Protein AF-K6WW26-F1 (afdb_monomer_lite)

Sequence (245 aa):
MRERSARRRQIAVAALVVALPLGYLSLDALDVVPGFVTSDLGREDRTQVPESEAPAGQAGAAGARQDNNAVPRVPPPLAAATPAPLPTQIPAEAASPALTTAGLTAALRPQLTNPALGPSVGMEVRDASGAVLFAHDAGRARTPASTTKVLTAVALAQAQDLTQRFETRAVLVAGAEATPATAATTATTATTGASAGVSAAPAQTTIALVAGGDNLLAPDRGDPGSVIGQAGLGDLARATAAALE

InterPro domains:
  IPR000667 Peptidase S13, D-Ala-D-Ala carboxypeptidase C [PF02113] (105-171)
  IPR012338 Beta-lactamase/transpeptidase-like [G3DSA:3.40.710.10] (88-206)
  IPR012338 Beta-lactamase/transpeptidase-like [SSF56601] (113-180)

Foldseek 3Di:
DVVVVVVVVVVVVVCVVVVVVVVVVVCCVVVNDPDDPPPPPDPPPPPDDPDPPDPDDDDDDDDDDPPPPPDPPDDPDDFQDDPDPDPPDDPPPPDDPPLALVNCCVPCVVVVPPCVVPDDDWDWDADPVRHTSDTDCPPDDDDCPCVVVVVVVVVCVVVDDPPDDFDKAKDKDFADQPPPDPDPDDDDDDDDDDPDPPPRDPRDTDIDIDGRPPPQDAAAQAPCSDPRNNHHPNVNVVVVVVVVD

Radius of gyration: 31.88 Å; chains: 1; bounding box: 57×90×94 Å

Secondary structure (DSSP, 8-state):
-HHHHHHHHHHHHHHHHHHHHHHHHHHHHTTSS--SS---S----TT--------------S-----TT----PPPPP-----PPP-SS------PPP--HHHHHHHHTTGGG-GGG-S---EEEE-TT--EEEEESTTS----GGGHHHHHHHHHHHHS-TT----EEEEEEPPP-----------------------PPP---EEEEEE-S-TT-BSS---TT-STTSSBHHHHHHHHHHT--

pLDDT: mean 71.35, std 23.69, range [29.55, 97.75]

Organism: NCBI:txid1184609

Structure (mmCIF, N/CA/C/O backbone):
data_AF-K6WW26-F1
#
_entry.id   AF-K6WW26-F1
#
loop_
_atom_site.group_PDB
_atom_site.id
_atom_site.type_symbol
_atom_site.label_atom_id
_atom_site.label_alt_id
_atom_site.label_comp_id
_atom_site.label_asym_id
_atom_site.label_entity_id
_atom_site.label_seq_id
_atom_site.pdbx_PDB_ins_code
_atom_site.Cartn_x
_atom_site.Cartn_y
_atom_site.Cartn_z
_atom_site.occupancy
_atom_site.B_iso_or_equiv
_atom_site.auth_seq_id
_atom_site.auth_comp_id
_atom_site.auth_asym_id
_atom_site.auth_atom_id
_atom_site.pdbx_PDB_model_num
ATOM 1 N N . MET A 1 1 ? 7.157 -60.255 0.511 1.00 52.16 1 MET A N 1
ATOM 2 C CA . MET A 1 1 ? 7.806 -59.311 -0.440 1.00 52.16 1 MET A CA 1
ATOM 3 C C . MET A 1 1 ? 7.285 -57.866 -0.359 1.00 52.16 1 MET A C 1
ATOM 5 O O . MET A 1 1 ? 8.100 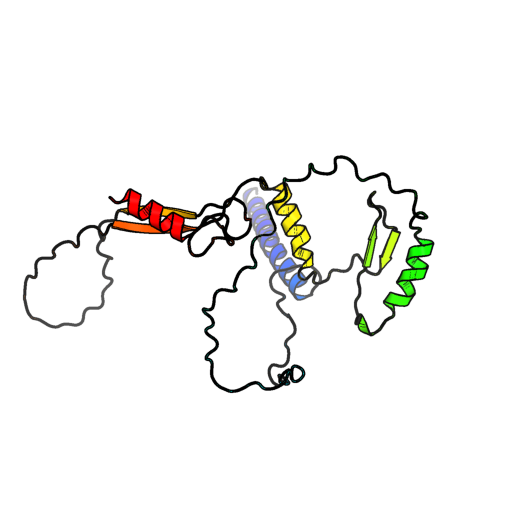-56.963 -0.484 1.00 52.16 1 MET A O 1
ATOM 9 N N . ARG A 1 2 ? 5.986 -57.617 -0.107 1.00 53.75 2 ARG A N 1
ATOM 10 C CA . ARG A 1 2 ? 5.366 -56.268 -0.133 1.00 53.75 2 ARG A CA 1
ATOM 11 C C . ARG A 1 2 ? 5.783 -55.302 1.001 1.00 53.75 2 ARG A C 1
ATOM 13 O O . ARG A 1 2 ? 5.805 -54.094 0.792 1.00 53.75 2 ARG A O 1
ATOM 20 N N . GLU A 1 3 ? 6.189 -55.803 2.168 1.00 54.56 3 GLU A N 1
ATOM 21 C CA . GLU A 1 3 ? 6.613 -54.941 3.293 1.00 54.56 3 GLU A CA 1
ATOM 22 C C . GLU A 1 3 ? 7.997 -54.305 3.098 1.00 54.56 3 GLU A C 1
ATOM 24 O O . GLU A 1 3 ? 8.233 -53.166 3.504 1.00 54.56 3 GLU A O 1
ATOM 29 N N . ARG A 1 4 ? 8.919 -55.003 2.418 1.00 57.84 4 ARG A N 1
ATOM 30 C CA . ARG A 1 4 ? 10.268 -54.475 2.147 1.00 57.84 4 ARG A CA 1
ATOM 31 C C . ARG A 1 4 ? 10.236 -53.310 1.152 1.00 57.84 4 ARG A C 1
ATOM 33 O O . ARG A 1 4 ? 11.049 -52.398 1.267 1.00 57.84 4 ARG A O 1
ATOM 40 N N . SER A 1 5 ? 9.283 -53.300 0.215 1.00 58.97 5 SER A N 1
ATOM 41 C CA . SER A 1 5 ? 9.084 -52.187 -0.725 1.00 58.97 5 SER A CA 1
ATOM 42 C C . SER A 1 5 ? 8.462 -50.951 -0.070 1.00 58.97 5 SER A C 1
ATOM 44 O O . SER A 1 5 ? 8.822 -49.836 -0.437 1.00 58.97 5 SER A O 1
ATOM 46 N N . ALA A 1 6 ? 7.579 -51.128 0.919 1.00 64.88 6 ALA A N 1
ATOM 47 C CA . ALA A 1 6 ? 6.962 -50.013 1.641 1.00 64.88 6 ALA A CA 1
ATOM 48 C C . ALA A 1 6 ? 7.986 -49.262 2.509 1.00 64.88 6 ALA A C 1
ATOM 50 O O . ALA A 1 6 ? 8.089 -48.041 2.419 1.00 64.88 6 ALA A O 1
ATOM 51 N N . ARG A 1 7 ? 8.831 -49.995 3.250 1.00 69.31 7 ARG A N 1
ATOM 52 C CA . ARG A 1 7 ? 9.912 -49.401 4.058 1.00 69.31 7 ARG A CA 1
ATOM 53 C C . ARG A 1 7 ? 10.950 -48.667 3.204 1.00 69.31 7 ARG A C 1
ATOM 55 O O . ARG A 1 7 ? 11.379 -47.580 3.566 1.00 69.31 7 ARG A O 1
ATOM 62 N N . ARG A 1 8 ? 11.312 -49.209 2.034 1.00 71.00 8 ARG A N 1
ATOM 63 C CA . ARG A 1 8 ? 12.226 -48.534 1.090 1.00 71.00 8 ARG A CA 1
ATOM 64 C C . ARG A 1 8 ? 11.643 -47.232 0.533 1.00 71.00 8 ARG A C 1
ATOM 66 O O . ARG A 1 8 ? 12.375 -46.258 0.409 1.00 71.00 8 ARG A O 1
ATOM 73 N N . ARG A 1 9 ? 10.337 -47.196 0.243 1.00 70.69 9 ARG A N 1
ATOM 74 C CA . ARG A 1 9 ? 9.644 -45.970 -0.188 1.00 70.69 9 ARG A CA 1
ATOM 75 C C . ARG A 1 9 ? 9.586 -44.925 0.926 1.00 70.69 9 ARG A C 1
ATOM 77 O O . ARG A 1 9 ? 9.851 -43.764 0.657 1.00 70.69 9 ARG A O 1
ATOM 84 N N . GLN A 1 10 ? 9.314 -45.333 2.164 1.00 71.81 10 GLN A N 1
ATOM 85 C CA . GLN A 1 10 ? 9.312 -44.421 3.314 1.00 71.81 10 GLN A CA 1
ATOM 86 C C . GLN A 1 10 ? 10.695 -43.816 3.580 1.00 71.81 10 GLN A C 1
ATOM 88 O O . GLN A 1 10 ? 10.793 -42.616 3.802 1.00 71.81 10 GLN A O 1
ATOM 93 N N . ILE A 1 11 ? 11.765 -44.614 3.482 1.00 76.50 11 ILE A N 1
ATOM 94 C CA . ILE A 1 11 ? 13.144 -44.119 3.622 1.00 76.50 11 ILE A CA 1
ATOM 95 C C . ILE A 1 11 ? 13.495 -43.145 2.489 1.00 76.50 11 ILE A C 1
ATOM 97 O O . ILE A 1 11 ? 14.089 -42.107 2.751 1.00 76.50 11 ILE A O 1
ATOM 101 N N . ALA A 1 12 ? 13.094 -43.435 1.247 1.00 71.19 12 ALA A N 1
ATOM 102 C CA . ALA A 1 12 ? 13.336 -42.537 0.117 1.00 71.19 12 ALA A CA 1
ATOM 103 C C . ALA A 1 12 ? 12.590 -41.198 0.259 1.00 71.19 12 ALA A C 1
ATOM 105 O O . ALA A 1 12 ? 13.162 -40.147 -0.012 1.00 71.19 12 ALA A O 1
ATOM 106 N N . VAL A 1 13 ? 11.340 -41.225 0.731 1.00 75.00 13 VAL A N 1
ATOM 107 C CA . VAL A 1 13 ? 10.558 -40.007 0.993 1.00 75.00 13 VAL A CA 1
ATOM 108 C C . VAL A 1 13 ? 11.158 -39.217 2.154 1.00 75.00 13 VAL A C 1
ATOM 110 O O . VAL A 1 13 ? 11.338 -38.013 2.027 1.00 75.00 13 VAL A O 1
ATOM 113 N N . ALA A 1 14 ? 11.541 -39.876 3.250 1.00 74.12 14 ALA A N 1
ATOM 114 C CA . ALA A 1 14 ? 12.201 -39.211 4.372 1.00 74.12 14 ALA A CA 1
ATOM 115 C C . ALA A 1 14 ? 13.542 -38.580 3.958 1.00 74.12 14 ALA A C 1
ATOM 117 O O . ALA A 1 14 ? 13.821 -37.440 4.318 1.00 74.12 14 ALA A O 1
ATOM 118 N N . ALA A 1 15 ? 14.340 -39.275 3.142 1.00 75.50 15 ALA A N 1
ATOM 119 C CA . ALA A 1 15 ? 15.588 -38.740 2.607 1.00 75.50 15 ALA A CA 1
ATOM 120 C C . ALA A 1 15 ? 15.352 -37.519 1.703 1.00 75.50 15 ALA A C 1
ATOM 122 O O . ALA A 1 15 ? 16.092 -36.548 1.804 1.00 75.50 15 ALA A O 1
ATOM 123 N N . LEU A 1 16 ? 14.304 -37.526 0.873 1.00 75.38 16 LEU A N 1
ATOM 124 C CA . LEU A 1 16 ? 13.933 -36.383 0.032 1.00 75.38 16 LEU A CA 1
ATOM 125 C C . LEU A 1 16 ? 13.479 -35.176 0.872 1.00 75.38 16 LEU A C 1
ATOM 127 O O . LEU A 1 16 ? 13.897 -34.051 0.609 1.00 75.38 16 LEU A O 1
ATOM 131 N N . VAL A 1 17 ? 12.665 -35.421 1.904 1.00 77.38 17 VAL A N 1
ATOM 132 C CA . VAL A 1 17 ? 12.154 -34.392 2.828 1.00 77.38 17 VAL A CA 1
ATOM 133 C C . VAL A 1 17 ? 13.277 -33.749 3.643 1.00 77.38 17 VAL A C 1
ATOM 135 O O . VAL A 1 17 ? 13.155 -32.590 4.014 1.00 77.38 17 VAL A O 1
ATOM 138 N N . VAL A 1 18 ? 14.380 -34.461 3.885 1.00 78.56 18 VAL A N 1
ATOM 139 C CA . VAL A 1 18 ? 15.568 -33.919 4.565 1.00 78.56 18 VAL A CA 1
ATOM 140 C C . VAL A 1 18 ? 16.541 -33.263 3.577 1.00 78.56 18 VAL A C 1
ATOM 142 O O . VAL A 1 18 ? 17.076 -32.194 3.859 1.00 78.56 18 VAL A O 1
ATOM 145 N N . ALA A 1 19 ? 16.755 -33.851 2.400 1.00 76.56 19 ALA A N 1
ATOM 146 C CA . ALA A 1 19 ? 17.711 -33.343 1.417 1.00 76.56 19 ALA A CA 1
ATOM 147 C C . ALA A 1 19 ? 17.273 -32.016 0.779 1.00 76.56 19 ALA A C 1
ATOM 149 O O . ALA A 1 19 ? 18.119 -31.165 0.518 1.00 76.56 19 ALA A O 1
ATOM 150 N N . LEU A 1 20 ? 15.970 -31.815 0.555 1.00 76.75 20 LEU A N 1
ATOM 151 C CA . LEU A 1 20 ? 15.435 -30.569 -0.004 1.00 76.75 20 LEU A CA 1
ATOM 152 C C . LEU A 1 20 ? 15.707 -29.331 0.874 1.00 76.75 20 LEU A C 1
ATOM 154 O O . LEU A 1 20 ? 16.275 -28.373 0.352 1.00 76.75 20 LEU A O 1
ATOM 158 N N . PRO A 1 21 ? 15.378 -29.312 2.182 1.00 74.06 21 PRO A N 1
ATOM 159 C CA . PRO A 1 21 ? 15.677 -28.168 3.038 1.00 74.06 21 PRO A CA 1
ATOM 160 C C . PRO A 1 21 ? 17.179 -27.988 3.279 1.00 74.06 21 PRO A C 1
ATOM 162 O O . PRO A 1 21 ? 17.637 -26.850 3.292 1.00 74.06 21 PRO A O 1
ATOM 165 N N . LEU A 1 22 ? 17.973 -29.065 3.395 1.00 76.62 22 LEU A N 1
ATOM 166 C CA . LEU A 1 22 ? 19.437 -28.937 3.483 1.00 76.62 22 LEU A CA 1
ATOM 167 C C . LEU A 1 22 ? 20.050 -28.350 2.203 1.00 76.62 22 LEU A C 1
ATO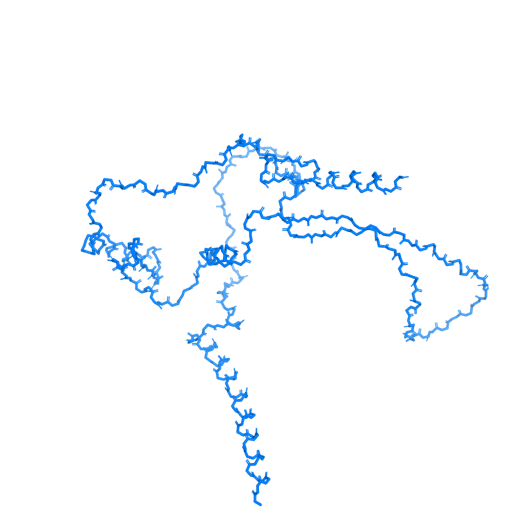M 169 O O . LEU A 1 22 ? 20.954 -27.518 2.280 1.00 76.62 22 LEU A O 1
ATOM 173 N N . GLY A 1 23 ? 19.561 -28.760 1.032 1.00 76.12 23 GLY A N 1
ATOM 174 C CA . GLY A 1 23 ? 19.985 -28.210 -0.254 1.00 76.12 23 GLY A CA 1
ATOM 175 C C . GLY A 1 23 ? 19.603 -26.740 -0.397 1.00 76.12 23 GLY A C 1
ATOM 176 O O . GLY A 1 23 ? 20.428 -25.934 -0.816 1.00 76.12 23 GLY A O 1
ATOM 177 N N . TYR A 1 24 ? 18.393 -26.375 0.029 1.00 73.44 24 TYR A N 1
ATOM 178 C CA . TYR A 1 24 ? 17.940 -24.986 0.050 1.00 73.44 24 TYR A CA 1
ATOM 179 C C . TYR A 1 24 ? 18.793 -24.115 0.981 1.00 73.44 24 TYR A C 1
ATOM 181 O O . TYR A 1 24 ? 19.269 -23.070 0.558 1.00 73.44 24 TYR A O 1
ATOM 189 N N . LEU A 1 25 ? 19.071 -24.578 2.204 1.00 73.12 25 LEU A N 1
ATOM 190 C CA . LEU A 1 25 ? 19.946 -23.885 3.161 1.00 73.12 25 LEU A CA 1
ATOM 191 C C . LEU A 1 25 ? 21.371 -23.700 2.622 1.00 73.12 25 LEU A C 1
ATOM 193 O O . LEU A 1 25 ? 21.990 -22.665 2.847 1.00 73.12 25 LEU A O 1
ATOM 197 N N . SER A 1 26 ? 21.886 -24.690 1.890 1.00 73.81 26 SER A N 1
ATOM 198 C CA . SER A 1 26 ? 23.213 -24.608 1.269 1.00 73.81 26 SER A CA 1
ATOM 199 C C . SER A 1 26 ? 23.249 -23.585 0.131 1.00 73.81 26 SER A C 1
ATOM 201 O O . SER A 1 26 ? 24.234 -22.874 -0.024 1.00 73.81 26 SER A O 1
ATOM 203 N N . LEU A 1 27 ? 22.180 -23.498 -0.666 1.00 71.81 27 LEU A N 1
ATOM 204 C CA . LEU A 1 27 ? 22.059 -22.533 -1.762 1.00 71.81 27 LEU A CA 1
ATOM 205 C C . LEU A 1 27 ? 21.781 -21.101 -1.273 1.00 71.81 27 LEU A C 1
ATOM 207 O O . LEU A 1 27 ? 22.240 -20.159 -1.915 1.00 71.81 27 LEU A O 1
ATOM 211 N N . ASP A 1 28 ? 21.080 -20.948 -0.146 1.00 64.69 28 ASP A N 1
ATOM 212 C CA . ASP A 1 28 ? 20.894 -19.676 0.573 1.00 64.69 28 ASP A CA 1
ATOM 213 C C . ASP A 1 28 ? 22.231 -19.160 1.130 1.00 64.69 28 ASP A C 1
ATOM 215 O O . ASP A 1 28 ? 22.615 -18.019 0.885 1.00 64.69 28 ASP A O 1
ATOM 219 N N . ALA A 1 29 ? 23.019 -20.036 1.768 1.00 63.88 29 ALA A N 1
ATOM 220 C CA . ALA A 1 29 ? 24.358 -19.701 2.266 1.00 63.88 29 ALA A CA 1
ATOM 221 C C . ALA A 1 29 ? 25.363 -19.335 1.155 1.00 63.88 29 ALA A C 1
ATOM 223 O O . ALA A 1 29 ? 26.381 -18.702 1.429 1.00 63.88 29 ALA A O 1
ATOM 224 N N . LEU A 1 30 ? 25.097 -19.753 -0.087 1.00 71.44 30 LEU A N 1
ATOM 225 C CA . LEU A 1 30 ? 25.927 -19.474 -1.261 1.00 71.44 30 LEU A CA 1
ATOM 226 C C . LEU A 1 30 ? 25.372 -18.344 -2.150 1.00 71.44 30 LEU A C 1
ATOM 228 O O . LEU A 1 30 ? 25.909 -18.135 -3.236 1.00 71.44 30 LEU A O 1
ATOM 232 N N . ASP A 1 31 ? 24.330 -17.624 -1.716 1.00 64.50 31 ASP A N 1
ATOM 233 C CA . ASP A 1 31 ? 23.724 -16.486 -2.437 1.00 64.50 31 ASP A CA 1
ATOM 234 C C . ASP A 1 31 ? 23.203 -16.836 -3.852 1.00 64.50 31 ASP A C 1
ATOM 236 O O . ASP A 1 31 ? 23.214 -16.031 -4.785 1.00 64.50 31 ASP A O 1
ATOM 240 N N . VAL A 1 32 ? 22.754 -18.081 -4.048 1.00 72.25 32 VAL A N 1
ATOM 241 C CA . VAL A 1 32 ? 22.201 -18.553 -5.335 1.00 72.25 32 VAL A CA 1
ATOM 242 C C . VAL A 1 32 ? 20.668 -18.501 -5.342 1.00 72.25 32 VAL A C 1
ATOM 244 O O . VAL A 1 32 ? 20.052 -18.403 -6.405 1.00 72.25 32 VAL A O 1
ATOM 247 N N . VAL A 1 33 ? 20.035 -18.567 -4.167 1.00 54.56 33 VAL A N 1
ATOM 248 C CA . VAL A 1 33 ? 18.575 -18.601 -3.981 1.00 54.56 33 VAL A CA 1
ATOM 249 C C . VAL A 1 33 ? 18.214 -17.668 -2.815 1.00 54.56 33 VAL A C 1
ATOM 251 O O . VAL A 1 33 ? 18.946 -17.652 -1.832 1.00 54.56 33 VAL A O 1
ATOM 254 N N . PRO A 1 34 ? 17.119 -16.889 -2.881 1.00 56.03 34 PRO A N 1
ATOM 255 C CA . PRO A 1 34 ? 16.752 -15.960 -1.807 1.00 56.03 34 PRO A CA 1
ATOM 256 C C . PRO A 1 34 ? 16.376 -16.688 -0.504 1.00 56.03 34 PRO A C 1
ATOM 258 O O . PRO A 1 34 ? 15.565 -17.615 -0.540 1.00 56.03 34 PRO A O 1
ATOM 261 N N . GLY A 1 35 ? 16.880 -16.253 0.655 1.00 56.47 35 GLY A N 1
ATOM 262 C CA . GLY A 1 35 ? 16.527 -16.867 1.940 1.00 56.47 35 GLY A CA 1
ATOM 263 C C . GLY A 1 35 ? 16.828 -16.041 3.199 1.00 56.47 35 GLY A C 1
ATOM 264 O O . GLY A 1 35 ? 17.190 -14.868 3.151 1.00 56.47 35 GLY A O 1
ATOM 265 N N . PHE A 1 36 ? 16.506 -16.664 4.338 1.00 55.47 36 PHE A N 1
ATOM 266 C CA . PHE A 1 36 ? 16.273 -16.071 5.666 1.00 55.47 36 PHE A CA 1
ATOM 267 C C . PHE A 1 36 ? 17.547 -15.956 6.525 1.00 55.47 36 PHE A C 1
ATOM 269 O O . PHE A 1 36 ? 17.498 -15.337 7.589 1.00 55.47 36 PHE A O 1
ATOM 276 N N . VAL A 1 37 ? 18.655 -16.598 6.125 1.00 50.38 37 VAL A N 1
ATOM 277 C CA . VAL A 1 37 ? 19.865 -16.736 6.962 1.00 50.38 37 VAL A CA 1
ATOM 278 C C . VAL A 1 37 ? 20.939 -15.706 6.602 1.00 50.38 37 VAL A C 1
ATOM 280 O O . VAL A 1 37 ? 21.714 -15.302 7.471 1.00 50.38 37 VAL A O 1
ATOM 283 N N . THR A 1 38 ? 20.951 -15.203 5.366 1.00 41.81 38 THR A N 1
ATOM 284 C CA . THR A 1 38 ? 21.862 -14.126 4.963 1.00 41.81 38 THR A CA 1
ATOM 285 C C . THR A 1 38 ? 21.458 -12.814 5.631 1.00 41.81 38 THR A C 1
ATOM 287 O O . THR A 1 38 ? 20.561 -12.094 5.199 1.00 41.81 38 THR A O 1
ATOM 290 N N . SER A 1 39 ? 22.150 -12.512 6.724 1.00 45.09 39 SER A N 1
ATOM 291 C CA . SER A 1 39 ? 22.120 -11.239 7.442 1.00 45.09 39 SER A CA 1
ATOM 292 C C . SER A 1 39 ? 23.524 -10.628 7.512 1.00 45.09 39 SER A C 1
ATOM 294 O O . SER A 1 39 ? 23.910 -10.050 8.519 1.00 45.09 39 SER A O 1
ATOM 296 N N . ASP A 1 40 ? 24.272 -10.700 6.406 1.00 47.50 40 ASP A N 1
ATOM 297 C CA . ASP A 1 40 ? 25.391 -9.787 6.146 1.00 47.50 40 ASP A CA 1
ATOM 298 C C . ASP A 1 40 ? 24.850 -8.517 5.460 1.00 47.50 40 ASP A C 1
ATOM 300 O O . ASP A 1 40 ? 25.141 -8.184 4.312 1.00 47.50 40 ASP A O 1
ATOM 304 N N . LEU A 1 41 ? 24.028 -7.769 6.203 1.00 48.66 41 LEU A N 1
ATOM 305 C CA . LEU A 1 41 ? 24.101 -6.316 6.102 1.00 48.66 41 LEU A CA 1
ATOM 306 C C . LEU A 1 41 ? 25.484 -5.979 6.637 1.00 48.66 41 LEU A C 1
ATOM 308 O O . LEU A 1 41 ? 25.741 -6.239 7.809 1.00 48.66 41 LEU A O 1
ATOM 312 N N . GLY A 1 42 ? 26.355 -5.519 5.737 1.00 40.59 42 GLY A N 1
ATOM 313 C CA . GLY A 1 42 ? 27.780 -5.309 5.941 1.00 40.59 42 GLY A CA 1
ATOM 314 C C . GLY A 1 42 ? 28.182 -5.162 7.402 1.00 40.59 42 GLY A C 1
ATOM 315 O O . GLY A 1 42 ? 27.717 -4.268 8.108 1.00 40.59 42 GLY A O 1
ATOM 316 N N . ARG A 1 43 ? 29.083 -6.044 7.833 1.00 39.53 43 ARG A N 1
ATOM 317 C CA . ARG A 1 43 ? 29.956 -5.820 8.977 1.00 39.53 43 ARG A CA 1
ATOM 318 C C . ARG A 1 43 ? 30.721 -4.516 8.739 1.00 39.53 43 ARG A C 1
ATOM 320 O O . ARG A 1 43 ? 31.865 -4.527 8.298 1.00 39.53 43 ARG A O 1
ATOM 327 N N . GLU A 1 44 ? 30.067 -3.390 8.995 1.00 43.38 44 GLU A N 1
ATOM 328 C CA . GLU A 1 44 ? 30.737 -2.135 9.246 1.00 43.38 44 GLU A CA 1
ATOM 329 C C . GLU A 1 44 ? 31.594 -2.392 10.473 1.00 43.38 44 GLU A C 1
ATOM 331 O O . GLU A 1 44 ? 31.116 -2.797 11.539 1.00 43.38 44 GLU A O 1
ATOM 336 N N . ASP A 1 45 ? 32.893 -2.272 10.255 1.00 36.66 45 ASP A N 1
ATOM 337 C CA . ASP A 1 45 ? 33.896 -2.248 11.290 1.00 36.66 45 ASP A CA 1
ATOM 338 C C . ASP A 1 45 ? 33.457 -1.220 12.341 1.00 36.66 45 ASP A C 1
ATOM 340 O O . ASP A 1 45 ? 33.570 -0.011 12.153 1.00 36.66 45 ASP A O 1
ATOM 344 N N . ARG A 1 46 ? 32.875 -1.700 13.446 1.00 42.78 46 ARG A N 1
ATOM 345 C CA . ARG A 1 46 ? 32.296 -0.882 14.526 1.00 42.78 46 ARG A CA 1
ATOM 346 C C . ARG A 1 46 ? 33.382 -0.155 15.339 1.00 42.78 46 ARG A C 1
ATOM 348 O O . ARG A 1 46 ? 33.169 0.178 16.501 1.00 42.78 46 ARG A O 1
ATOM 355 N N . THR A 1 47 ? 34.558 0.065 14.760 1.00 39.84 47 THR A N 1
ATOM 356 C CA . THR A 1 47 ? 35.724 0.654 15.416 1.00 39.84 47 THR A CA 1
ATOM 357 C C . THR A 1 47 ? 36.070 2.061 14.959 1.00 39.84 47 THR A C 1
ATOM 359 O O . THR A 1 47 ? 36.884 2.687 15.630 1.00 39.84 47 THR A O 1
ATOM 362 N N . GLN A 1 48 ? 35.409 2.635 13.951 1.00 35.81 48 GLN A N 1
ATOM 363 C CA . GLN A 1 48 ? 35.478 4.079 13.700 1.00 35.81 48 GLN A CA 1
ATOM 364 C C . GLN A 1 48 ? 34.137 4.607 13.191 1.00 35.81 48 GLN A C 1
ATOM 366 O O . GLN A 1 48 ? 33.846 4.556 12.002 1.00 35.81 48 GLN A O 1
ATOM 371 N N . VAL A 1 49 ? 33.324 5.143 14.103 1.00 34.56 49 VAL A N 1
ATOM 372 C CA . VAL A 1 49 ? 32.282 6.108 13.741 1.00 34.56 49 VAL A CA 1
ATOM 373 C C . VAL A 1 49 ? 32.992 7.461 13.651 1.00 34.56 49 VAL A C 1
ATOM 375 O O . VAL A 1 49 ? 33.339 8.001 14.702 1.00 34.56 49 VAL A O 1
ATOM 378 N N . PRO A 1 50 ? 33.278 8.021 12.461 1.00 35.69 50 PRO A N 1
ATOM 379 C CA . PRO A 1 50 ? 33.526 9.446 12.390 1.00 35.69 50 PRO A CA 1
ATOM 380 C C . PRO A 1 50 ? 32.226 10.131 12.808 1.00 35.69 50 PRO A C 1
ATOM 382 O O . PRO A 1 50 ? 31.158 9.884 12.245 1.00 35.69 50 PRO A O 1
ATOM 385 N N . GLU A 1 51 ? 32.319 10.930 13.864 1.00 41.28 51 GLU A N 1
ATOM 386 C CA . GLU A 1 51 ? 31.265 11.827 14.307 1.00 41.28 51 GLU A CA 1
ATOM 387 C C . GLU A 1 51 ? 30.799 12.637 13.092 1.00 41.28 51 GLU A C 1
ATOM 389 O O . GLU A 1 51 ? 31.575 13.355 12.464 1.00 41.28 51 GLU A O 1
ATOM 394 N N . SER A 1 52 ? 29.547 12.428 12.684 1.00 34.91 52 SER A N 1
ATOM 395 C CA . SER A 1 52 ? 28.949 13.160 11.576 1.00 34.91 52 SER A CA 1
ATOM 396 C C . SER A 1 52 ? 28.773 14.612 12.012 1.00 34.91 52 SER A C 1
ATOM 398 O O . SER A 1 52 ? 27.736 14.970 12.570 1.00 34.91 52 SER A O 1
ATOM 400 N N . GLU A 1 53 ? 29.775 15.451 11.754 1.00 42.78 53 GLU A N 1
ATOM 401 C CA . GLU A 1 53 ? 29.650 16.903 11.840 1.00 42.78 53 GLU A CA 1
ATOM 402 C C . GLU A 1 53 ? 28.594 17.367 10.826 1.00 42.78 53 GLU A C 1
ATOM 404 O O . GLU A 1 53 ? 28.844 17.508 9.627 1.00 42.78 53 GLU A O 1
ATOM 409 N N . ALA A 1 54 ? 27.370 17.586 11.306 1.00 34.50 54 ALA A N 1
ATOM 410 C CA . ALA A 1 54 ? 26.393 18.384 10.586 1.00 34.50 54 ALA A CA 1
ATOM 411 C C . ALA A 1 54 ? 26.934 19.824 10.462 1.00 34.50 54 ALA A C 1
ATOM 413 O O . ALA A 1 54 ? 27.488 20.347 11.433 1.00 34.50 54 ALA A O 1
ATOM 414 N N . PRO A 1 55 ? 26.786 20.493 9.303 1.00 32.78 55 PRO A N 1
ATOM 415 C CA . PRO A 1 55 ? 27.285 21.849 9.128 1.00 32.78 55 PRO A CA 1
ATOM 416 C C . PRO A 1 55 ? 26.670 22.794 10.166 1.00 32.78 55 PRO A C 1
ATOM 418 O O . PRO A 1 55 ? 25.459 22.805 10.388 1.00 32.78 55 PRO A O 1
ATOM 421 N N . ALA A 1 56 ? 27.545 23.579 10.797 1.00 38.03 56 ALA A N 1
ATOM 422 C CA . ALA A 1 56 ? 27.246 24.505 11.877 1.00 38.03 56 ALA A CA 1
ATOM 423 C C . ALA A 1 56 ? 26.113 25.489 11.524 1.00 38.03 56 ALA A C 1
ATOM 425 O O . ALA A 1 56 ? 26.316 26.502 10.854 1.00 38.03 56 ALA A O 1
ATOM 426 N N . GLY A 1 57 ? 24.917 25.208 12.041 1.00 31.44 57 GLY A N 1
ATOM 427 C CA . GLY A 1 57 ? 23.827 26.165 12.185 1.00 31.44 57 GLY A CA 1
ATOM 428 C C . GLY A 1 57 ? 23.955 26.891 13.523 1.00 31.44 57 GLY A C 1
ATOM 429 O O . GLY A 1 57 ? 23.630 26.337 14.563 1.00 31.44 57 GLY A O 1
ATOM 430 N N . GLN A 1 58 ? 24.504 28.100 13.452 1.00 32.97 58 GLN A N 1
ATOM 431 C CA . GLN A 1 58 ? 24.607 29.178 14.447 1.00 32.97 58 GLN A CA 1
ATOM 432 C C . GLN A 1 58 ? 23.996 28.951 15.847 1.00 32.97 58 GLN A C 1
ATOM 434 O O . GLN A 1 58 ? 22.793 28.784 16.033 1.00 32.97 58 GLN A O 1
ATOM 439 N N . ALA A 1 59 ? 24.875 29.079 16.843 1.00 35.22 59 ALA A N 1
ATOM 440 C CA . ALA A 1 59 ? 24.585 29.083 18.266 1.00 35.22 59 ALA A CA 1
ATOM 441 C C . ALA A 1 59 ? 23.549 30.146 18.679 1.00 35.22 59 ALA A C 1
ATOM 443 O O . ALA A 1 59 ? 23.733 31.341 18.451 1.00 35.22 59 ALA A O 1
ATOM 444 N N . GLY A 1 60 ? 22.519 29.695 19.397 1.00 29.55 60 GLY A N 1
ATOM 445 C CA . GLY A 1 60 ? 21.610 30.515 20.193 1.00 29.55 60 GLY A CA 1
ATOM 446 C C . GLY A 1 60 ? 21.365 29.863 21.556 1.00 29.55 60 GLY A C 1
ATOM 447 O O . GLY A 1 60 ? 20.513 28.997 21.677 1.00 29.55 60 GLY A O 1
ATOM 448 N N . ALA A 1 61 ? 22.174 30.265 22.539 1.00 31.81 61 ALA A N 1
ATOM 449 C CA . ALA A 1 61 ? 21.984 30.222 23.997 1.00 31.81 61 ALA A CA 1
ATOM 450 C C . ALA A 1 61 ? 21.222 29.040 24.661 1.00 31.81 61 ALA A C 1
ATOM 452 O O . ALA A 1 61 ? 20.001 28.987 24.693 1.00 31.81 61 ALA A O 1
ATOM 453 N N . ALA A 1 62 ? 22.013 28.186 25.325 1.00 35.47 62 ALA A N 1
ATOM 454 C CA . ALA A 1 62 ? 21.806 27.564 26.641 1.00 35.47 62 ALA A CA 1
ATOM 455 C C . ALA A 1 62 ? 20.379 27.174 27.108 1.00 35.47 62 ALA A C 1
ATOM 457 O O . ALA A 1 62 ? 19.605 28.006 27.570 1.00 35.47 62 ALA A O 1
ATOM 458 N N . GLY A 1 63 ? 20.162 25.856 27.222 1.00 38.62 63 GLY A N 1
ATOM 459 C CA . GLY A 1 63 ? 19.390 25.274 28.326 1.00 38.62 63 GLY A CA 1
ATOM 460 C C . GLY A 1 63 ? 17.941 24.891 28.034 1.00 38.62 63 GLY A C 1
ATOM 461 O O . GLY A 1 63 ? 17.030 25.437 28.643 1.00 38.62 63 GLY A O 1
ATOM 462 N N . ALA A 1 64 ? 17.724 23.864 27.215 1.00 35.16 64 ALA A N 1
ATOM 463 C CA . ALA A 1 64 ? 16.509 23.060 27.296 1.00 35.16 64 ALA A CA 1
ATOM 464 C C . ALA A 1 64 ? 16.893 21.584 27.189 1.00 35.16 64 ALA A C 1
ATOM 466 O O . ALA A 1 64 ? 17.527 21.169 26.220 1.00 35.16 64 ALA A O 1
ATOM 467 N N . ARG A 1 65 ? 16.525 20.783 28.198 1.00 37.06 65 ARG A N 1
ATOM 468 C CA . ARG A 1 65 ? 16.377 19.340 27.992 1.00 37.06 65 ARG A CA 1
ATOM 469 C C . ARG A 1 65 ? 15.425 19.186 26.812 1.00 37.06 65 ARG A C 1
ATOM 471 O O . ARG A 1 65 ? 14.353 19.780 26.808 1.00 37.06 65 ARG A O 1
ATOM 478 N N . GLN A 1 66 ? 15.851 18.456 25.793 1.00 45.72 66 GLN A N 1
ATOM 479 C CA . GLN A 1 66 ? 14.959 18.102 24.709 1.00 45.72 66 GLN A CA 1
ATOM 480 C C . GLN A 1 66 ? 14.031 17.030 25.264 1.00 45.72 66 GLN A C 1
ATOM 482 O O . GLN A 1 66 ? 14.413 15.876 25.455 1.00 45.72 66 GLN A O 1
ATOM 487 N N . ASP A 1 67 ? 12.837 17.460 25.643 1.00 43.00 67 ASP A N 1
ATOM 488 C CA . ASP A 1 67 ? 11.785 16.575 26.093 1.00 43.00 67 ASP A CA 1
ATOM 489 C C . ASP A 1 67 ? 11.417 15.695 24.896 1.00 43.00 67 ASP A C 1
ATOM 491 O O . ASP A 1 67 ? 10.662 16.101 24.016 1.00 43.00 67 ASP A O 1
ATOM 495 N N . ASN A 1 68 ? 11.935 14.468 24.849 1.00 48.00 68 ASN A N 1
ATOM 496 C CA . ASN A 1 68 ? 11.588 13.483 23.813 1.00 48.00 68 ASN A CA 1
ATOM 497 C C . ASN A 1 68 ? 10.093 13.084 23.840 1.00 48.00 68 ASN A C 1
ATOM 499 O O . ASN A 1 68 ? 9.658 12.254 23.051 1.00 48.00 68 ASN A O 1
ATOM 503 N N . ASN A 1 69 ? 9.321 13.678 24.756 1.00 49.56 69 ASN A N 1
ATOM 504 C CA . ASN A 1 69 ? 7.873 13.575 24.891 1.00 49.56 69 ASN A CA 1
ATOM 505 C C . ASN A 1 69 ? 7.117 14.772 24.279 1.00 49.56 69 ASN A C 1
ATOM 507 O O . ASN A 1 69 ? 5.894 14.852 24.401 1.00 49.56 69 ASN A O 1
ATOM 511 N N . ALA A 1 70 ? 7.811 15.727 23.653 1.00 44.78 70 ALA A N 1
ATOM 512 C CA . ALA A 1 70 ? 7.162 16.807 22.926 1.00 44.78 70 ALA A CA 1
ATOM 513 C C . ALA A 1 70 ? 6.472 16.235 21.679 1.00 44.78 70 ALA A C 1
ATOM 515 O O . ALA A 1 70 ? 7.117 15.891 20.689 1.00 44.78 70 ALA A O 1
ATOM 516 N N . VAL A 1 71 ? 5.142 16.129 21.742 1.00 54.44 71 VAL A N 1
ATOM 517 C CA . VAL A 1 71 ? 4.299 15.761 20.601 1.00 54.44 71 VAL A CA 1
ATOM 518 C C . VAL A 1 71 ? 4.587 16.748 19.461 1.00 54.44 71 VAL A C 1
ATOM 520 O O . VAL A 1 71 ? 4.466 17.961 19.678 1.00 54.44 71 VAL A O 1
ATOM 523 N N . PRO A 1 72 ? 4.965 16.281 18.254 1.00 50.25 72 PRO A N 1
ATOM 524 C CA . PRO A 1 72 ? 5.084 17.152 17.095 1.00 50.25 72 PRO A CA 1
ATOM 525 C C . PRO A 1 72 ? 3.775 17.925 16.931 1.00 50.25 72 PRO A C 1
ATOM 527 O O . PRO A 1 72 ? 2.707 17.316 16.852 1.00 50.25 72 PRO A O 1
ATOM 530 N N . ARG A 1 73 ? 3.826 19.263 16.908 1.00 50.81 73 ARG A N 1
ATOM 531 C CA . ARG A 1 73 ? 2.635 20.055 16.580 1.00 50.81 73 ARG A CA 1
ATOM 532 C C . ARG A 1 73 ? 2.242 19.705 15.152 1.00 50.81 73 ARG A C 1
ATOM 534 O O . ARG A 1 73 ? 2.929 20.094 14.210 1.00 50.81 73 ARG A O 1
ATOM 541 N N . VAL A 1 74 ? 1.165 18.938 15.020 1.00 49.06 74 VAL A N 1
ATOM 542 C CA . VAL A 1 74 ? 0.576 18.595 13.730 1.00 49.06 74 VAL A CA 1
ATOM 543 C C . VAL A 1 74 ? 0.160 19.918 13.075 1.00 49.06 74 VAL A C 1
ATOM 545 O O . VAL A 1 74 ? -0.534 20.711 13.721 1.00 49.06 74 VAL A O 1
ATOM 548 N N . PRO A 1 75 ? 0.624 20.225 11.851 1.00 42.94 75 PRO A N 1
ATOM 549 C CA . PRO A 1 75 ? 0.120 21.380 11.120 1.00 42.94 75 PRO A CA 1
ATOM 550 C C . PRO A 1 75 ? -1.408 21.267 10.988 1.00 42.94 75 PRO A C 1
ATOM 552 O O . PRO A 1 75 ? -1.922 20.149 10.931 1.00 42.94 75 PRO A O 1
ATOM 555 N N . PRO A 1 76 ? -2.151 22.389 10.965 1.00 50.44 76 PRO A N 1
ATOM 556 C CA . PRO A 1 76 ? -3.601 22.343 10.807 1.00 50.44 76 PRO A CA 1
ATOM 557 C C . PRO A 1 76 ? -3.965 21.499 9.576 1.00 50.44 76 PRO A C 1
ATOM 559 O O . PRO A 1 76 ? -3.245 21.572 8.571 1.00 50.44 76 PRO A O 1
ATOM 562 N N . PRO A 1 77 ? -5.039 20.691 9.638 1.00 50.44 77 PRO A N 1
ATOM 563 C CA . PRO A 1 77 ? -5.426 19.856 8.514 1.00 50.44 77 PRO A CA 1
ATOM 564 C C . PRO A 1 77 ? -5.642 20.749 7.293 1.00 50.44 77 PRO A C 1
ATOM 566 O O . PRO A 1 77 ? -6.352 21.757 7.361 1.00 50.44 77 PRO A O 1
ATOM 569 N N . LEU A 1 78 ? -5.016 20.392 6.166 1.00 46.25 78 LEU A N 1
ATOM 570 C CA . LEU A 1 78 ? -5.474 20.918 4.887 1.00 46.25 78 LEU A CA 1
ATOM 571 C C . LEU A 1 78 ? -6.955 20.547 4.777 1.00 46.25 78 LEU A C 1
ATOM 573 O O . LEU A 1 78 ? -7.311 19.399 5.042 1.00 46.25 78 LEU A O 1
ATOM 577 N N . ALA A 1 79 ? -7.799 21.530 4.450 1.00 51.69 79 ALA A N 1
ATOM 578 C CA . ALA A 1 79 ? -9.242 21.350 4.344 1.00 51.69 79 ALA A CA 1
ATOM 579 C C . ALA A 1 79 ? -9.567 20.041 3.613 1.00 51.69 79 ALA A C 1
ATOM 581 O O . ALA A 1 79 ? -8.979 19.776 2.561 1.00 51.69 79 ALA A O 1
ATOM 582 N N . ALA A 1 80 ? -10.471 19.238 4.185 1.00 50.41 80 ALA A N 1
ATOM 583 C CA . ALA A 1 80 ? -10.887 17.963 3.620 1.00 50.41 80 ALA A CA 1
ATOM 584 C C . ALA A 1 80 ? -11.289 18.168 2.155 1.00 50.41 80 ALA A C 1
ATOM 586 O O . ALA A 1 80 ? -12.335 18.744 1.850 1.00 50.41 80 ALA A O 1
ATOM 587 N N . ALA A 1 81 ? -10.422 17.737 1.242 1.00 43.31 81 ALA A N 1
ATOM 588 C CA . ALA A 1 81 ? -10.756 17.718 -0.162 1.00 43.31 81 ALA A CA 1
ATOM 589 C C . ALA A 1 81 ? -11.866 16.679 -0.325 1.00 43.31 81 ALA A C 1
ATOM 591 O O . ALA A 1 81 ? -11.676 15.509 0.015 1.00 43.31 81 ALA A O 1
ATOM 592 N N . THR A 1 82 ? -13.030 17.099 -0.826 1.00 49.75 82 THR A N 1
ATOM 593 C CA . THR A 1 82 ? -14.021 16.173 -1.380 1.00 49.75 82 THR A CA 1
ATOM 594 C C . THR A 1 82 ? -13.268 15.175 -2.261 1.00 49.75 82 THR A C 1
ATOM 596 O O . THR A 1 82 ? -12.498 15.642 -3.108 1.00 49.75 82 THR A O 1
ATOM 599 N N . PRO A 1 83 ? -13.428 13.846 -2.082 1.00 48.66 83 PRO A N 1
ATOM 600 C CA . PRO A 1 83 ? -12.750 12.879 -2.929 1.00 48.66 83 PRO A CA 1
ATOM 601 C C . PRO A 1 83 ? -13.071 13.227 -4.374 1.00 48.66 83 PRO A C 1
ATOM 603 O O . PRO A 1 83 ? -14.232 13.173 -4.790 1.00 48.66 83 PRO A O 1
ATOM 606 N N . ALA A 1 84 ? -12.058 13.659 -5.122 1.00 54.84 84 ALA A N 1
ATOM 607 C CA . ALA A 1 84 ? -12.221 13.803 -6.551 1.00 54.84 84 ALA A CA 1
ATOM 608 C C . ALA A 1 84 ? -12.640 12.418 -7.072 1.00 54.84 84 ALA A C 1
ATOM 610 O O . ALA A 1 84 ? -12.046 11.420 -6.644 1.00 54.84 84 ALA A O 1
ATOM 611 N N . PRO A 1 85 ? -13.668 12.319 -7.936 1.00 53.47 85 PRO A N 1
ATOM 612 C CA . PRO A 1 85 ? -13.958 11.053 -8.592 1.00 53.47 85 PRO A CA 1
ATOM 613 C C . PRO A 1 85 ? -12.655 10.543 -9.208 1.00 53.47 85 PRO A C 1
ATOM 615 O O . PRO A 1 85 ? -11.914 11.332 -9.804 1.00 53.47 85 PRO A O 1
ATOM 618 N N . LEU A 1 86 ? -12.346 9.251 -9.019 1.00 50.38 86 LEU A N 1
ATOM 619 C CA . LEU A 1 86 ? -11.176 8.667 -9.669 1.00 50.38 86 LEU A CA 1
ATOM 620 C C . LEU A 1 86 ? -11.265 9.014 -11.159 1.00 50.38 86 LEU A C 1
ATOM 622 O O . LEU A 1 86 ? -12.344 8.840 -11.734 1.00 50.38 86 LEU A O 1
ATOM 626 N N . PRO A 1 87 ? -10.190 9.521 -11.785 1.00 46.78 87 PRO A N 1
ATOM 627 C CA . PRO A 1 87 ? -10.211 9.800 -13.207 1.00 46.78 87 PRO A CA 1
ATOM 628 C C . PRO A 1 87 ? -10.563 8.504 -13.939 1.00 46.78 87 PRO A C 1
ATOM 630 O O . PRO A 1 87 ? -9.762 7.577 -14.018 1.00 46.78 87 PRO A O 1
ATOM 633 N N . THR A 1 88 ? -11.789 8.426 -14.458 1.00 56.16 88 THR A N 1
ATOM 634 C CA . THR A 1 88 ? -12.296 7.266 -15.206 1.00 56.16 88 THR A CA 1
ATOM 635 C C . THR A 1 88 ? -11.578 7.114 -16.546 1.00 56.16 88 THR A C 1
ATOM 637 O O . THR A 1 88 ? -11.719 6.100 -17.225 1.00 56.16 88 THR A O 1
ATOM 640 N N . GLN A 1 89 ? -10.819 8.140 -16.937 1.00 46.03 89 GLN A N 1
ATOM 641 C CA . GLN A 1 89 ? -9.998 8.196 -18.130 1.00 46.03 89 GLN A CA 1
ATOM 642 C C . GLN A 1 89 ? -8.728 8.977 -17.794 1.00 46.03 89 GLN A C 1
ATOM 644 O O . GLN A 1 89 ? -8.793 10.121 -17.342 1.00 46.03 89 GLN A O 1
ATOM 649 N N . ILE A 1 90 ? -7.571 8.360 -18.028 1.00 55.78 90 ILE A N 1
ATOM 650 C CA . ILE A 1 90 ? -6.328 9.111 -18.208 1.00 55.78 90 ILE A CA 1
ATOM 651 C C . ILE A 1 90 ? -6.581 9.990 -19.443 1.00 55.78 90 ILE A C 1
ATOM 653 O O . ILE A 1 90 ? -6.972 9.431 -20.474 1.00 55.78 90 ILE A O 1
ATOM 657 N N . PRO A 1 91 ? -6.451 11.329 -19.368 1.00 52.50 91 PRO A N 1
ATOM 658 C CA . PRO A 1 91 ? -6.559 12.174 -20.549 1.00 52.50 91 PRO A CA 1
ATOM 659 C C . PRO A 1 91 ? -5.651 11.591 -21.628 1.00 52.50 91 PRO A C 1
ATOM 661 O O . PRO A 1 91 ? -4.487 11.316 -21.344 1.00 52.50 91 PRO A O 1
ATOM 664 N N . ALA A 1 92 ? -6.183 11.346 -22.828 1.00 53.53 92 ALA A N 1
ATOM 665 C CA . ALA A 1 92 ? -5.359 10.927 -23.950 1.00 53.53 92 ALA A CA 1
ATOM 666 C C . ALA A 1 92 ? -4.318 12.028 -24.172 1.00 53.53 92 ALA A C 1
ATOM 668 O O . ALA A 1 92 ? -4.645 13.113 -24.656 1.00 53.53 92 ALA A O 1
ATOM 669 N N . GLU A 1 93 ? -3.097 11.780 -23.708 1.00 56.31 93 GLU A N 1
ATOM 670 C CA . GLU A 1 93 ? -1.995 12.716 -23.823 1.00 56.31 93 GLU A CA 1
ATOM 671 C C . GLU A 1 93 ? -1.829 13.014 -25.315 1.00 56.31 93 GLU A C 1
ATOM 673 O O . GLU A 1 93 ? -1.744 12.092 -26.135 1.00 56.31 93 GLU A O 1
ATOM 678 N N . ALA A 1 94 ? -1.843 14.299 -25.692 1.00 53.78 94 ALA A N 1
ATOM 679 C CA . ALA A 1 94 ? -1.392 14.698 -27.018 1.00 53.78 94 ALA A CA 1
ATOM 680 C C . ALA A 1 94 ? -0.046 14.012 -27.253 1.00 53.78 94 ALA A C 1
ATOM 682 O O . ALA A 1 94 ? 0.800 14.075 -26.366 1.00 53.78 94 ALA A O 1
ATOM 683 N N . ALA A 1 95 ? 0.098 13.301 -28.375 1.00 53.28 95 ALA A N 1
ATOM 684 C CA . ALA A 1 95 ? 1.204 12.385 -28.611 1.00 53.28 95 ALA A CA 1
ATOM 685 C C . ALA A 1 95 ? 2.561 13.085 -28.427 1.00 53.28 95 ALA A C 1
ATOM 687 O O . ALA A 1 95 ? 3.127 13.641 -29.370 1.00 53.28 95 ALA A O 1
ATOM 688 N N . SER A 1 96 ? 3.093 13.033 -27.203 1.00 56.88 96 SER A N 1
ATOM 689 C CA . SER A 1 96 ? 4.511 13.183 -26.925 1.00 56.88 96 SER A CA 1
ATOM 690 C C . SER A 1 96 ? 5.226 12.243 -27.895 1.00 56.88 96 SER A C 1
ATOM 692 O O . SER A 1 96 ? 4.726 11.130 -28.108 1.00 56.88 96 SER A O 1
ATOM 694 N N . PRO A 1 97 ? 6.330 12.665 -28.547 1.00 61.16 97 PRO A N 1
ATOM 695 C CA . PRO A 1 97 ? 7.040 11.799 -29.480 1.00 61.16 97 PRO A CA 1
ATOM 696 C C . PRO A 1 97 ? 7.230 10.445 -28.807 1.00 61.16 97 PRO A C 1
ATOM 698 O O . PRO A 1 97 ? 7.732 10.392 -27.683 1.00 61.16 97 PRO A O 1
ATOM 701 N N . ALA A 1 98 ? 6.717 9.390 -29.451 1.00 69.88 98 ALA A N 1
ATOM 702 C CA . ALA A 1 98 ? 6.626 8.079 -28.830 1.00 69.88 98 ALA A CA 1
ATOM 703 C C . ALA A 1 98 ? 7.987 7.730 -28.225 1.00 69.88 98 ALA A C 1
ATOM 705 O O . ALA A 1 98 ? 9.010 7.831 -28.910 1.00 69.88 98 ALA A O 1
ATOM 706 N N . LEU A 1 99 ? 8.008 7.379 -26.938 1.00 75.69 99 LEU A N 1
ATOM 707 C CA . LEU A 1 99 ? 9.223 6.923 -26.275 1.00 75.69 99 LEU A CA 1
ATOM 708 C C . LEU A 1 99 ? 9.771 5.740 -27.078 1.00 75.69 99 LEU A C 1
ATOM 710 O O . LEU A 1 99 ? 9.194 4.657 -27.082 1.00 75.69 99 LEU A O 1
ATOM 714 N N . THR A 1 100 ? 10.864 5.959 -27.809 1.00 87.81 100 THR A N 1
ATOM 715 C CA . THR A 1 100 ? 11.484 4.906 -28.614 1.00 87.81 100 THR A CA 1
ATOM 716 C C . THR A 1 100 ? 12.586 4.233 -27.817 1.00 87.81 100 THR A C 1
ATOM 718 O O . THR A 1 100 ? 13.343 4.885 -27.093 1.00 87.81 100 THR A O 1
ATOM 721 N N . THR A 1 101 ? 12.752 2.928 -28.019 1.00 92.88 101 THR A N 1
ATOM 722 C CA . THR A 1 101 ? 13.903 2.172 -27.509 1.00 92.88 101 THR A CA 1
ATOM 723 C C . THR A 1 101 ? 15.231 2.829 -27.887 1.00 92.88 101 THR A C 1
ATOM 725 O O . THR A 1 101 ? 16.144 2.895 -27.065 1.00 92.88 101 THR A O 1
ATOM 728 N N . ALA A 1 102 ? 15.341 3.352 -29.116 1.00 93.25 102 ALA A N 1
ATOM 729 C CA . ALA A 1 102 ? 16.542 4.033 -29.596 1.00 93.25 102 ALA A CA 1
ATOM 730 C C . ALA A 1 102 ? 16.829 5.320 -28.806 1.00 93.25 102 ALA A C 1
ATOM 732 O O . ALA A 1 102 ? 17.954 5.512 -28.345 1.00 93.25 102 ALA A O 1
ATOM 733 N N . GLY A 1 103 ? 15.812 6.162 -28.592 1.00 92.38 103 GLY A N 1
ATOM 734 C CA . GLY A 1 103 ? 15.938 7.396 -27.814 1.00 92.38 103 GLY A CA 1
ATOM 735 C C . GLY A 1 103 ? 16.290 7.132 -26.349 1.00 92.38 103 GLY A C 1
ATOM 736 O O . GLY A 1 103 ? 17.245 7.711 -25.834 1.00 92.38 103 GLY A O 1
ATOM 737 N N . LEU A 1 104 ? 15.588 6.197 -25.701 1.00 94.38 104 LEU A N 1
ATOM 738 C CA . LEU A 1 104 ? 15.872 5.778 -24.322 1.00 94.38 104 LEU A CA 1
ATOM 739 C C . LEU A 1 104 ? 17.284 5.2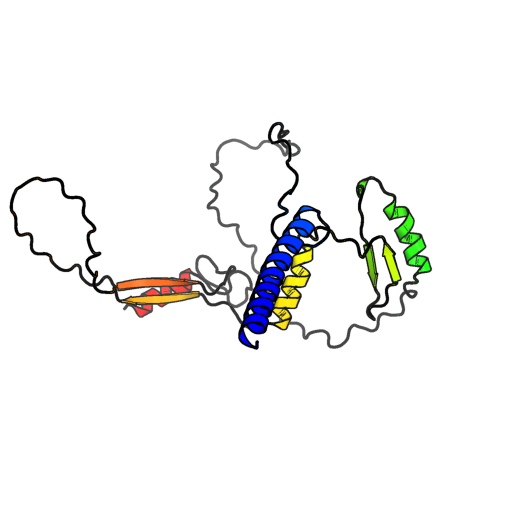05 -24.180 1.00 94.38 104 LEU A C 1
ATOM 741 O O . LEU A 1 104 ? 18.006 5.556 -23.251 1.00 94.38 104 LEU A O 1
ATOM 745 N N . THR A 1 105 ? 17.711 4.369 -25.126 1.00 95.06 105 THR A N 1
ATOM 746 C CA . THR A 1 105 ? 19.062 3.799 -25.125 1.00 95.06 105 THR A CA 1
ATOM 747 C C . THR A 1 105 ? 20.132 4.878 -25.239 1.00 95.06 105 THR A C 1
ATOM 749 O O . THR A 1 105 ? 21.094 4.861 -24.469 1.00 95.06 105 THR A O 1
ATOM 752 N N . ALA A 1 106 ? 19.970 5.812 -26.180 1.00 94.94 106 ALA A N 1
ATOM 753 C CA . ALA A 1 106 ? 20.914 6.906 -26.386 1.00 94.94 106 ALA A CA 1
ATOM 754 C C . ALA A 1 106 ? 21.006 7.826 -25.157 1.00 94.94 106 ALA A C 1
ATOM 756 O O . ALA A 1 106 ? 22.099 8.270 -24.814 1.00 94.94 106 ALA A O 1
ATOM 757 N N . ALA A 1 107 ? 19.886 8.067 -24.471 1.00 94.56 107 ALA A N 1
ATOM 758 C CA . ALA A 1 107 ? 19.835 8.925 -23.291 1.00 94.56 107 ALA A CA 1
ATOM 759 C C . ALA A 1 107 ? 20.390 8.255 -22.021 1.00 94.56 107 ALA A C 1
ATOM 761 O O . ALA A 1 107 ? 21.138 8.882 -21.272 1.00 94.56 107 ALA A O 1
ATOM 762 N N . LEU A 1 108 ? 20.031 6.993 -21.761 1.00 95.81 108 LEU A N 1
ATOM 763 C CA . LEU A 1 108 ? 20.295 6.334 -20.475 1.00 95.81 108 LEU A CA 1
ATOM 764 C C . LEU A 1 108 ? 21.654 5.632 -20.420 1.00 95.81 108 LEU A C 1
ATOM 766 O O . LEU A 1 108 ? 22.293 5.619 -19.370 1.00 95.81 108 LEU A O 1
ATOM 770 N N . ARG A 1 109 ? 22.140 5.069 -21.534 1.00 95.06 109 ARG A N 1
ATOM 771 C CA . ARG A 1 109 ? 23.387 4.285 -21.528 1.00 95.06 109 ARG A CA 1
ATOM 772 C C . ARG A 1 109 ? 24.620 5.082 -21.075 1.00 95.06 109 ARG A C 1
ATOM 774 O O . ARG A 1 109 ? 25.369 4.535 -20.271 1.00 95.06 109 ARG A O 1
ATOM 781 N N . PRO A 1 110 ? 24.830 6.346 -21.496 1.00 95.69 110 PRO A N 1
ATOM 782 C CA . PRO A 1 110 ? 25.946 7.151 -20.993 1.00 95.69 110 PRO A CA 1
ATOM 783 C C . PRO A 1 110 ? 25.843 7.475 -19.496 1.00 95.69 110 PRO A C 1
ATOM 785 O O . PRO A 1 110 ? 26.856 7.681 -18.839 1.00 95.69 110 PRO A O 1
ATOM 788 N N . GLN A 1 111 ? 24.630 7.518 -18.936 1.00 95.75 111 GLN A N 1
ATOM 789 C CA . GLN A 1 111 ? 24.426 7.816 -17.513 1.00 95.75 1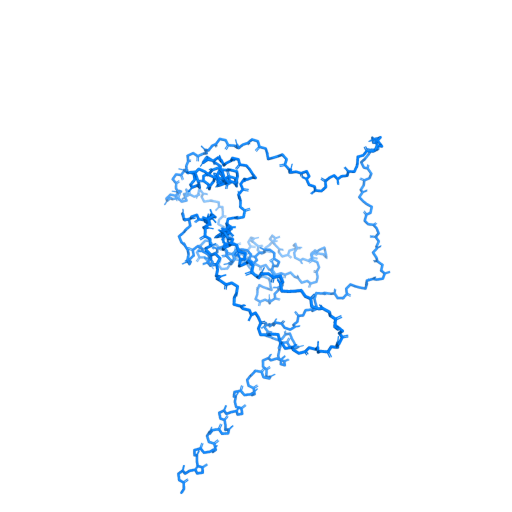11 GLN A CA 1
ATOM 790 C C . GLN A 1 111 ? 24.810 6.628 -16.624 1.00 95.75 111 GLN A C 1
ATOM 792 O O . GLN A 1 111 ? 25.316 6.817 -15.522 1.00 95.75 111 GLN A O 1
ATOM 797 N N . LEU A 1 112 ? 24.624 5.401 -17.118 1.00 94.62 112 LEU A N 1
ATOM 798 C CA . LEU A 1 112 ? 24.927 4.170 -16.379 1.00 94.62 112 LEU A CA 1
ATOM 799 C C . LEU A 1 112 ? 26.427 3.929 -16.168 1.00 94.62 112 LEU A C 1
ATOM 801 O O . LEU A 1 112 ? 26.793 3.110 -15.334 1.00 94.62 112 LEU A O 1
ATOM 805 N N . THR A 1 113 ? 27.301 4.644 -16.882 1.00 92.31 113 THR A N 1
ATOM 806 C CA . THR A 1 113 ? 28.754 4.586 -16.655 1.00 92.31 113 THR A CA 1
ATOM 807 C C . THR A 1 113 ? 29.229 5.544 -15.561 1.00 92.31 113 THR A C 1
ATOM 809 O O . THR A 1 113 ? 30.431 5.641 -15.322 1.00 92.31 113 THR A O 1
ATOM 812 N N . ASN A 1 114 ? 28.326 6.293 -14.919 1.00 95.38 114 ASN A N 1
ATOM 813 C CA . ASN A 1 114 ? 28.693 7.225 -13.860 1.00 95.38 114 ASN A CA 1
ATOM 814 C C . ASN A 1 114 ? 29.201 6.457 -12.621 1.00 95.38 114 ASN A C 1
ATOM 816 O O . ASN A 1 114 ? 28.421 5.723 -12.009 1.00 95.38 114 ASN A O 1
ATOM 820 N N . PRO A 1 115 ? 30.465 6.656 -12.194 1.00 94.31 115 PRO A N 1
ATOM 821 C CA . PRO A 1 115 ? 31.033 5.931 -11.058 1.00 94.31 115 PRO A CA 1
ATOM 822 C C . PRO A 1 115 ? 30.302 6.201 -9.734 1.00 94.31 115 PRO A C 1
ATOM 824 O O . PRO A 1 115 ? 30.358 5.370 -8.831 1.00 94.31 115 PRO A O 1
ATOM 827 N N . ALA A 1 116 ? 29.572 7.317 -9.615 1.00 95.25 116 ALA A N 1
ATOM 828 C CA . ALA A 1 116 ? 28.770 7.630 -8.433 1.00 95.25 116 ALA A CA 1
ATOM 829 C C . ALA A 1 116 ? 27.600 6.654 -8.208 1.00 95.25 116 ALA A C 1
ATOM 831 O O . ALA A 1 116 ? 27.088 6.568 -7.096 1.00 95.25 116 ALA A O 1
ATOM 832 N N . LEU A 1 117 ? 27.178 5.910 -9.236 1.00 93.06 117 LEU A N 1
ATOM 833 C CA . LEU A 1 117 ? 26.117 4.905 -9.115 1.00 93.06 117 LEU A CA 1
ATOM 834 C C . LEU A 1 117 ? 26.596 3.603 -8.451 1.00 93.06 117 LEU A C 1
ATOM 836 O O . LEU A 1 117 ? 25.788 2.722 -8.156 1.00 93.06 117 LEU A O 1
ATOM 840 N N . GLY A 1 118 ? 27.901 3.482 -8.203 1.00 91.12 118 GLY A N 1
ATOM 841 C CA . GLY A 1 118 ? 28.501 2.284 -7.641 1.00 91.12 118 GLY A CA 1
ATOM 842 C C . GLY A 1 118 ? 28.613 1.135 -8.652 1.00 91.12 118 GLY A C 1
ATOM 843 O O . GLY A 1 118 ? 28.337 1.291 -9.841 1.00 91.12 118 GLY A O 1
ATOM 844 N N . PRO A 1 119 ? 29.053 -0.045 -8.190 1.00 89.44 119 PRO A N 1
ATOM 845 C CA . PRO A 1 119 ? 29.452 -1.145 -9.068 1.00 89.44 119 PRO A CA 1
ATOM 846 C C . PRO A 1 119 ? 28.277 -1.937 -9.655 1.00 89.44 119 PRO A C 1
ATOM 848 O O . PRO A 1 119 ? 28.49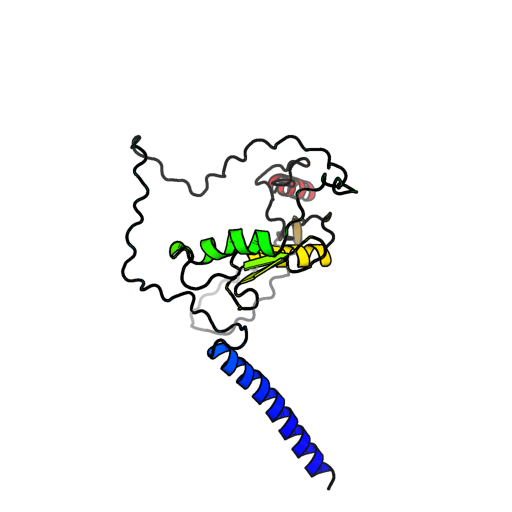2 -2.831 -10.469 1.00 89.44 119 PRO A O 1
ATOM 851 N N . SER A 1 120 ? 27.044 -1.678 -9.213 1.00 91.00 120 SER A N 1
ATOM 852 C CA . SER A 1 120 ? 25.888 -2.494 -9.573 1.00 91.00 120 SER A CA 1
ATOM 853 C C . SER A 1 120 ? 24.633 -1.641 -9.696 1.00 91.00 120 SER A C 1
ATOM 855 O O . SER A 1 120 ? 24.043 -1.251 -8.691 1.00 91.00 120 SER A O 1
ATOM 857 N N . VAL A 1 121 ? 24.151 -1.454 -10.927 1.00 94.50 121 VAL A N 1
ATOM 858 C CA . VAL A 1 121 ? 22.926 -0.694 -11.237 1.00 94.50 121 VAL A CA 1
ATOM 859 C C . VAL A 1 121 ? 21.962 -1.558 -12.036 1.00 94.50 121 VAL A C 1
ATOM 861 O O . VAL A 1 121 ? 22.370 -2.223 -12.979 1.00 94.50 121 VAL A O 1
ATOM 864 N N . GLY A 1 122 ? 20.692 -1.584 -11.637 1.00 94.25 122 GLY A N 1
ATOM 865 C CA . GLY A 1 122 ? 19.627 -2.290 -12.344 1.00 94.25 122 GLY A CA 1
ATOM 866 C C . GLY A 1 122 ? 18.581 -1.283 -12.780 1.00 94.25 122 GLY A C 1
ATOM 867 O O . GLY A 1 122 ? 18.139 -0.475 -11.966 1.00 94.25 122 GLY A O 1
ATOM 868 N N . MET A 1 123 ? 18.207 -1.307 -14.053 1.00 95.69 123 MET A N 1
ATOM 869 C CA . MET A 1 123 ? 17.232 -0.380 -14.613 1.00 95.69 123 MET A CA 1
ATOM 870 C C . MET A 1 123 ? 16.381 -1.080 -15.661 1.00 95.69 123 MET A C 1
ATOM 872 O O . MET A 1 123 ? 16.901 -1.748 -16.552 1.00 95.69 123 MET A O 1
ATOM 876 N N . GLU A 1 124 ? 15.073 -0.871 -15.589 1.00 96.06 124 GLU A N 1
ATOM 877 C CA . GLU A 1 124 ? 14.126 -1.304 -16.605 1.00 96.06 124 GLU A CA 1
ATOM 878 C C . GLU A 1 124 ? 13.086 -0.208 -16.813 1.00 96.06 124 GLU A C 1
ATOM 880 O O . GLU A 1 124 ? 12.582 0.366 -15.849 1.00 96.06 124 GLU A O 1
ATOM 885 N N . VAL A 1 125 ? 12.777 0.094 -18.070 1.00 95.81 125 VAL A N 1
ATOM 886 C CA . VAL A 1 125 ? 11.730 1.043 -18.448 1.00 95.81 125 VAL A CA 1
ATOM 887 C C . VAL A 1 125 ? 10.734 0.302 -19.318 1.00 95.81 125 VAL A C 1
ATOM 889 O O . VAL A 1 125 ? 11.113 -0.289 -20.333 1.00 95.81 125 VAL A O 1
ATOM 892 N N . ARG A 1 126 ? 9.463 0.347 -18.923 1.00 93.94 126 ARG A N 1
ATOM 893 C CA . ARG A 1 126 ? 8.337 -0.204 -19.677 1.00 93.94 126 ARG A CA 1
ATOM 894 C C . ARG A 1 126 ? 7.374 0.902 -20.070 1.00 93.94 126 ARG A C 1
ATOM 896 O O . ARG A 1 126 ? 7.264 1.898 -19.358 1.00 93.94 126 ARG A O 1
ATOM 903 N N . ASP A 1 127 ? 6.670 0.713 -21.177 1.00 88.81 127 ASP A N 1
ATOM 904 C CA . ASP A 1 127 ? 5.485 1.517 -21.466 1.00 88.81 127 ASP A CA 1
ATOM 905 C C . ASP A 1 127 ? 4.258 1.025 -20.675 1.00 88.81 127 ASP A C 1
ATOM 907 O O . ASP A 1 127 ? 4.302 0.008 -19.976 1.00 88.81 127 ASP A O 1
ATOM 911 N N . ALA A 1 128 ? 3.139 1.742 -20.804 1.00 87.44 128 ALA A N 1
ATOM 912 C CA . ALA A 1 128 ? 1.881 1.396 -20.142 1.00 87.44 128 ALA A CA 1
ATOM 913 C C . ALA A 1 128 ? 1.259 0.072 -20.635 1.00 87.44 128 ALA A C 1
ATOM 915 O O . ALA A 1 128 ? 0.415 -0.492 -19.942 1.00 87.44 128 ALA A O 1
ATOM 916 N N . SER A 1 129 ? 1.671 -0.440 -21.803 1.00 88.94 129 SER A N 1
ATOM 917 C CA . SER A 1 129 ? 1.279 -1.773 -22.286 1.00 88.94 129 SER A CA 1
ATOM 918 C C . SER A 1 129 ? 2.095 -2.897 -21.633 1.00 88.94 129 SER A C 1
ATOM 920 O O . SER A 1 129 ? 1.739 -4.069 -21.741 1.00 88.94 129 SER A O 1
ATOM 922 N N . GLY A 1 130 ? 3.179 -2.544 -20.934 1.00 89.62 130 GLY A N 1
ATOM 923 C CA . GLY A 1 130 ? 4.121 -3.465 -20.311 1.00 89.62 130 GLY A CA 1
ATOM 924 C C . GLY A 1 130 ? 5.302 -3.845 -21.207 1.00 89.62 130 GLY A C 1
ATOM 925 O O . GLY A 1 130 ? 6.150 -4.634 -20.772 1.00 89.62 130 GLY A O 1
ATOM 926 N N . ALA A 1 131 ? 5.398 -3.297 -22.423 1.00 91.75 131 ALA A N 1
ATOM 927 C CA . ALA A 1 131 ? 6.511 -3.560 -23.327 1.00 91.75 131 ALA A CA 1
ATOM 928 C C . ALA A 1 131 ? 7.800 -2.939 -22.775 1.00 91.75 131 ALA A C 1
ATOM 930 O O . ALA A 1 131 ? 7.825 -1.774 -22.383 1.00 91.75 131 ALA A O 1
ATOM 931 N N . VAL A 1 132 ? 8.882 -3.721 -22.736 1.00 95.00 132 VAL A N 1
ATOM 932 C CA . VAL A 1 132 ? 10.194 -3.239 -22.283 1.00 95.00 132 VAL A CA 1
ATOM 933 C C . VAL A 1 132 ? 10.793 -2.339 -23.357 1.00 95.00 132 VAL A C 1
ATOM 935 O O . VAL A 1 132 ? 11.093 -2.789 -24.460 1.00 95.00 132 VAL A O 1
ATOM 938 N N . LEU A 1 133 ? 11.009 -1.074 -23.014 1.00 94.88 133 LEU A N 1
ATOM 939 C CA . LEU A 1 133 ? 11.631 -0.081 -23.886 1.00 94.88 133 LEU A CA 1
ATOM 940 C C . LEU A 1 133 ? 13.134 0.067 -23.627 1.00 94.88 133 LEU A C 1
ATOM 942 O O . LEU A 1 133 ? 13.870 0.465 -24.527 1.00 94.88 133 LEU A O 1
ATOM 946 N N . PHE A 1 134 ? 13.596 -0.253 -22.417 1.00 96.94 134 PHE A N 1
ATOM 947 C CA . PHE A 1 134 ? 15.007 -0.252 -22.033 1.00 96.94 134 PHE A CA 1
ATOM 948 C C . PHE A 1 134 ? 15.241 -1.217 -20.867 1.00 96.94 134 PHE A C 1
ATOM 950 O O . PHE A 1 134 ? 14.415 -1.289 -19.960 1.00 96.94 134 PHE A O 1
ATOM 957 N N . ALA A 1 135 ? 16.372 -1.923 -20.865 1.00 96.88 135 ALA A N 1
ATOM 958 C CA . ALA A 1 135 ? 16.791 -2.775 -19.756 1.00 96.88 135 ALA A CA 1
ATOM 959 C C . ALA A 1 135 ? 18.320 -2.773 -19.604 1.00 96.88 135 ALA A C 1
ATOM 961 O O . ALA A 1 135 ? 19.057 -2.840 -20.590 1.00 96.88 135 ALA A O 1
ATOM 962 N N . HIS A 1 136 ? 18.788 -2.732 -18.361 1.00 96.12 136 HIS A N 1
ATOM 963 C CA . HIS A 1 136 ? 20.181 -2.879 -17.955 1.00 96.12 136 HIS A CA 1
ATOM 964 C C . HIS A 1 136 ? 20.220 -3.657 -16.639 1.00 96.12 136 HIS A C 1
ATOM 966 O O . HIS A 1 136 ? 19.683 -3.184 -15.640 1.00 96.12 136 HIS A O 1
ATOM 972 N N . ASP A 1 137 ? 20.776 -4.872 -16.656 1.00 95.31 137 ASP A N 1
ATOM 973 C CA . ASP A 1 137 ? 20.857 -5.782 -15.499 1.00 95.31 137 ASP A CA 1
ATOM 974 C C . ASP A 1 137 ? 19.556 -5.907 -14.680 1.00 95.31 137 ASP A C 1
ATOM 976 O O . ASP A 1 137 ? 19.580 -6.103 -13.463 1.00 95.31 137 ASP A O 1
ATOM 980 N N . ALA A 1 138 ? 18.408 -5.804 -15.359 1.00 94.00 138 ALA A N 1
ATOM 981 C CA . ALA A 1 138 ? 17.087 -5.737 -14.737 1.00 94.00 138 ALA A CA 1
ATOM 982 C C . ALA A 1 138 ? 16.688 -7.037 -14.017 1.00 94.00 138 ALA A C 1
ATOM 984 O O . ALA A 1 138 ? 16.009 -6.998 -12.998 1.00 94.00 138 ALA A O 1
ATOM 985 N N . GLY A 1 139 ? 17.144 -8.191 -14.518 1.00 93.69 139 GLY A N 1
ATOM 986 C CA . GLY A 1 139 ? 16.851 -9.506 -13.935 1.00 93.69 139 GLY A CA 1
ATOM 987 C C . GLY A 1 139 ? 17.774 -9.924 -12.785 1.00 93.69 139 GLY A C 1
ATOM 988 O O . GLY A 1 139 ? 17.613 -11.014 -12.241 1.00 93.69 139 GLY A O 1
ATOM 989 N N . ARG A 1 140 ? 18.773 -9.109 -12.425 1.00 94.12 140 ARG A N 1
ATOM 990 C CA . ARG A 1 140 ? 19.682 -9.408 -11.311 1.00 94.12 140 ARG A CA 1
ATOM 991 C C . ARG A 1 140 ? 18.993 -9.092 -9.985 1.00 94.12 140 ARG A C 1
ATOM 993 O O . ARG A 1 140 ? 18.545 -7.966 -9.784 1.00 94.12 140 ARG A O 1
ATOM 1000 N N . ALA A 1 141 ? 18.962 -10.065 -9.073 1.00 93.44 141 ALA A N 1
ATOM 1001 C CA . ALA A 1 141 ? 18.463 -9.861 -7.716 1.00 93.44 141 ALA A CA 1
ATOM 1002 C C . ALA A 1 141 ? 19.262 -8.759 -6.999 1.00 93.44 141 ALA A C 1
ATOM 1004 O O . ALA A 1 141 ? 20.488 -8.688 -7.117 1.00 93.44 141 ALA A O 1
ATOM 1005 N N . ARG A 1 142 ? 18.547 -7.875 -6.299 1.00 92.12 142 ARG A N 1
ATOM 1006 C CA . ARG A 1 142 ? 19.070 -6.674 -5.630 1.00 92.12 142 ARG A CA 1
ATOM 1007 C C . ARG A 1 142 ? 18.253 -6.399 -4.377 1.00 92.12 142 ARG A C 1
ATOM 1009 O O . ARG A 1 142 ? 17.078 -6.750 -4.335 1.00 92.12 142 ARG A O 1
ATOM 1016 N N . THR A 1 143 ? 18.840 -5.700 -3.408 1.00 92.56 143 THR A N 1
ATOM 1017 C CA . THR A 1 143 ? 18.114 -5.195 -2.237 1.00 92.56 143 THR A CA 1
ATOM 1018 C C . THR A 1 143 ? 17.186 -4.045 -2.655 1.00 92.56 143 THR A C 1
ATOM 1020 O O . THR A 1 143 ? 17.674 -2.978 -3.022 1.00 92.56 143 THR A O 1
ATOM 1023 N N . PRO A 1 144 ? 15.853 -4.210 -2.588 1.00 92.56 144 PRO A N 1
ATOM 1024 C CA . PRO A 1 144 ? 14.893 -3.204 -3.062 1.00 92.56 144 PRO A CA 1
ATOM 1025 C C . PRO A 1 144 ? 14.748 -1.986 -2.128 1.00 92.56 144 PRO A C 1
ATOM 1027 O O . PRO A 1 144 ? 14.137 -0.980 -2.503 1.00 92.56 144 PRO A O 1
ATOM 1030 N N . ALA A 1 145 ? 15.266 -2.060 -0.897 1.00 93.69 145 ALA A N 1
ATOM 1031 C CA . ALA A 1 145 ? 15.026 -1.073 0.157 1.00 93.69 145 ALA A CA 1
ATOM 1032 C C . ALA A 1 145 ? 13.519 -0.753 0.295 1.00 93.69 145 ALA A C 1
ATOM 1034 O O . ALA A 1 145 ? 12.678 -1.651 0.291 1.00 93.69 145 ALA A O 1
ATOM 1035 N N . SER A 1 146 ? 13.142 0.524 0.408 1.00 97.56 146 SER A N 1
ATOM 1036 C CA . SER A 1 146 ? 11.732 0.911 0.548 1.00 97.56 146 SER A CA 1
ATOM 1037 C C . SER A 1 146 ? 10.882 0.709 -0.713 1.00 97.56 146 SER A C 1
ATOM 1039 O O . SER A 1 146 ? 9.666 0.850 -0.606 1.00 97.56 146 SER A O 1
ATOM 1041 N N . THR A 1 147 ? 11.442 0.322 -1.869 1.00 95.25 147 THR A N 1
ATOM 1042 C CA . THR A 1 147 ? 10.612 -0.043 -3.039 1.00 95.25 147 THR A CA 1
ATOM 1043 C C . THR A 1 147 ? 9.777 -1.305 -2.784 1.00 95.25 147 THR A C 1
ATOM 1045 O O . THR A 1 147 ? 8.706 -1.451 -3.369 1.00 95.25 147 THR A O 1
ATOM 1048 N N . THR A 1 148 ? 10.150 -2.131 -1.795 1.00 97.00 148 THR A N 1
ATOM 1049 C CA . THR A 1 148 ? 9.308 -3.218 -1.256 1.00 97.00 148 THR A CA 1
ATOM 1050 C C . THR A 1 148 ? 7.913 -2.743 -0.847 1.00 97.00 148 THR A C 1
ATOM 1052 O O . THR A 1 148 ? 6.952 -3.499 -0.969 1.00 97.00 148 THR A O 1
ATOM 1055 N N . LYS A 1 149 ? 7.760 -1.481 -0.417 1.00 97.75 149 LYS A N 1
ATOM 1056 C CA . LYS A 1 149 ? 6.454 -0.925 -0.030 1.00 97.75 149 LYS A CA 1
ATOM 1057 C C . LYS A 1 149 ? 5.445 -0.940 -1.178 1.00 97.75 149 LYS A C 1
ATOM 1059 O O . LYS A 1 149 ? 4.258 -1.063 -0.906 1.00 97.75 149 LYS A O 1
ATOM 1064 N N . VAL A 1 150 ? 5.891 -0.865 -2.436 1.00 97.25 150 VAL A N 1
ATOM 1065 C CA . VAL A 1 150 ? 4.998 -0.975 -3.602 1.00 97.25 150 VAL A CA 1
ATOM 1066 C C . VAL A 1 150 ? 4.368 -2.365 -3.654 1.00 97.25 150 VAL A C 1
ATOM 1068 O O . VAL A 1 150 ? 3.155 -2.482 -3.801 1.00 97.25 150 VAL A O 1
ATOM 1071 N N . LEU A 1 151 ? 5.166 -3.418 -3.453 1.00 96.44 151 LEU A N 1
ATOM 1072 C CA . LEU A 1 151 ? 4.659 -4.789 -3.411 1.00 96.44 151 LEU A CA 1
ATOM 1073 C C . LEU A 1 151 ? 3.697 -4.993 -2.234 1.00 96.44 151 LEU A C 1
ATOM 1075 O O . LEU A 1 151 ? 2.634 -5.583 -2.411 1.00 96.44 151 LEU A O 1
ATOM 1079 N N . THR A 1 152 ? 4.030 -4.465 -1.052 1.00 96.50 152 THR A N 1
ATOM 1080 C CA . THR A 1 152 ? 3.133 -4.499 0.113 1.00 96.50 152 THR A CA 1
ATOM 1081 C C . THR A 1 152 ? 1.820 -3.765 -0.160 1.00 96.50 152 THR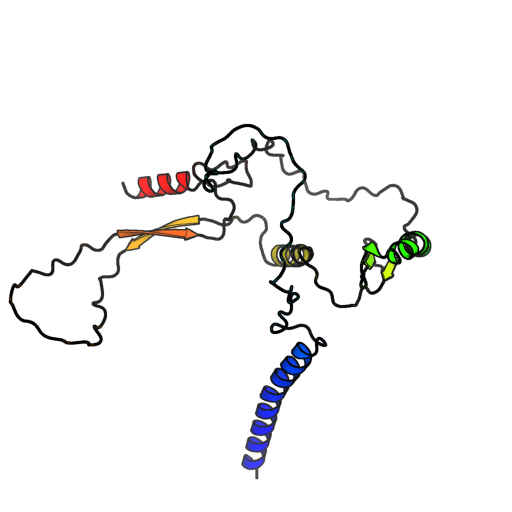 A C 1
ATOM 1083 O O . THR A 1 152 ? 0.758 -4.289 0.160 1.00 96.50 152 THR A O 1
ATOM 1086 N N . ALA A 1 153 ? 1.870 -2.586 -0.783 1.00 96.06 153 ALA A N 1
ATOM 1087 C CA . ALA A 1 153 ? 0.681 -1.811 -1.123 1.00 96.06 153 ALA A CA 1
ATOM 1088 C C . ALA A 1 153 ? -0.223 -2.564 -2.109 1.00 96.06 153 ALA A C 1
ATOM 1090 O O . ALA A 1 153 ? -1.428 -2.640 -1.887 1.00 96.06 153 ALA A O 1
ATOM 1091 N N . VAL A 1 154 ? 0.351 -3.179 -3.149 1.00 96.62 154 VAL A N 1
ATOM 1092 C CA . VAL A 1 154 ? -0.405 -4.012 -4.097 1.00 96.62 154 VAL A CA 1
ATOM 1093 C C . VAL A 1 154 ? -1.014 -5.220 -3.390 1.00 96.62 154 VAL A C 1
ATOM 1095 O O . VAL A 1 154 ? -2.195 -5.492 -3.574 1.00 96.62 154 VAL A O 1
ATOM 1098 N N . ALA A 1 155 ? -0.252 -5.923 -2.551 1.00 96.50 155 ALA A N 1
ATOM 1099 C CA . ALA A 1 155 ? -0.764 -7.071 -1.807 1.00 96.50 155 ALA A CA 1
ATOM 1100 C C . ALA A 1 155 ? -1.941 -6.687 -0.892 1.00 96.50 155 ALA A C 1
ATOM 1102 O O . ALA A 1 155 ? -2.946 -7.393 -0.868 1.00 96.50 155 ALA A O 1
ATOM 1103 N N . LEU A 1 156 ? -1.853 -5.550 -0.194 1.00 94.12 156 LEU A N 1
ATOM 1104 C CA . LEU A 1 156 ? -2.945 -5.032 0.634 1.00 94.12 156 LEU A CA 1
ATOM 1105 C C . LEU A 1 156 ? -4.160 -4.630 -0.205 1.00 94.12 156 LEU A C 1
ATOM 1107 O O . LEU A 1 156 ? -5.269 -5.029 0.127 1.00 94.12 156 LEU A O 1
ATOM 1111 N N . ALA A 1 157 ? -3.957 -3.913 -1.312 1.00 94.81 157 ALA A N 1
ATOM 1112 C CA . ALA A 1 157 ? -5.037 -3.507 -2.213 1.00 94.81 157 ALA A CA 1
ATOM 1113 C C . ALA A 1 157 ? -5.789 -4.696 -2.831 1.00 94.81 157 ALA A C 1
ATOM 1115 O O . ALA A 1 157 ? -6.974 -4.586 -3.123 1.00 94.81 157 ALA A O 1
ATOM 1116 N N . GLN A 1 158 ? -5.111 -5.829 -3.025 1.00 95.62 158 GLN A N 1
ATOM 1117 C CA . GLN A 1 158 ? -5.721 -7.064 -3.528 1.00 95.62 158 GLN A CA 1
ATOM 1118 C C . GLN A 1 158 ? -6.407 -7.884 -2.426 1.00 95.62 158 GLN A C 1
ATOM 1120 O O . GLN A 1 158 ? -7.309 -8.666 -2.715 1.00 95.62 158 GLN A O 1
ATOM 1125 N N . ALA A 1 159 ? -5.963 -7.750 -1.174 1.00 94.88 159 ALA A N 1
ATOM 1126 C CA . ALA A 1 159 ? -6.416 -8.588 -0.067 1.00 94.88 159 ALA A CA 1
ATOM 1127 C C . ALA A 1 159 ? -7.445 -7.918 0.852 1.00 94.88 159 ALA A C 1
ATOM 1129 O O . ALA A 1 159 ? -8.083 -8.624 1.631 1.00 94.88 159 ALA A O 1
ATOM 1130 N N . GLN A 1 160 ? -7.562 -6.589 0.837 1.00 92.19 160 GLN A N 1
ATOM 1131 C CA . GLN A 1 160 ? -8.336 -5.818 1.812 1.00 92.19 160 GLN A CA 1
ATOM 1132 C C . GLN A 1 160 ? -9.267 -4.811 1.136 1.00 92.19 160 GLN A C 1
ATOM 1134 O O . GLN A 1 160 ? -8.962 -4.259 0.080 1.00 92.19 160 GLN A O 1
ATOM 1139 N N . ASP A 1 161 ? -10.387 -4.530 1.799 1.00 91.25 161 ASP A N 1
ATOM 1140 C CA . ASP A 1 161 ? -11.220 -3.377 1.479 1.00 91.25 161 ASP A CA 1
ATOM 1141 C C . ASP A 1 161 ? -10.522 -2.106 1.976 1.00 91.25 161 ASP A C 1
ATOM 1143 O O . ASP A 1 161 ? -10.441 -1.845 3.177 1.00 91.25 161 ASP A O 1
ATOM 1147 N N . LEU A 1 162 ? -10.015 -1.312 1.033 1.00 91.19 162 LEU A N 1
ATOM 1148 C CA . LEU A 1 162 ? -9.269 -0.085 1.319 1.00 91.19 162 LEU A CA 1
ATOM 1149 C C . LEU A 1 162 ? -10.135 1.043 1.903 1.00 91.19 162 LEU A C 1
ATOM 1151 O O . LEU A 1 162 ? -9.603 2.101 2.237 1.00 91.19 162 LEU A O 1
ATOM 1155 N N . THR A 1 163 ? -11.450 0.846 2.014 1.00 88.38 163 THR A N 1
ATOM 1156 C CA . THR A 1 163 ? -12.362 1.791 2.669 1.00 88.38 163 THR A CA 1
ATOM 1157 C C . THR A 1 163 ? -12.592 1.476 4.146 1.00 88.38 163 THR A C 1
ATOM 1159 O O . THR A 1 163 ? -13.110 2.326 4.877 1.00 88.38 163 THR A O 1
ATOM 1162 N N . GLN A 1 164 ? -12.183 0.289 4.609 1.00 89.69 164 GLN A N 1
ATOM 1163 C CA . GLN A 1 164 ? -12.288 -0.077 6.016 1.00 89.69 164 GLN A CA 1
ATOM 1164 C C . GLN A 1 164 ? -11.264 0.651 6.878 1.00 89.69 164 GLN A C 1
ATOM 1166 O O . GLN A 1 164 ? -10.188 1.054 6.435 1.00 89.69 164 GLN A O 1
ATOM 1171 N N . ARG A 1 165 ? -11.625 0.810 8.150 1.00 88.62 165 ARG A N 1
ATOM 1172 C CA . ARG A 1 165 ? -10.797 1.453 9.164 1.00 88.62 165 ARG A CA 1
ATOM 1173 C C . ARG A 1 165 ? -10.346 0.423 10.180 1.00 88.62 165 ARG A C 1
ATOM 1175 O O . ARG A 1 165 ? -11.084 -0.501 10.511 1.00 88.62 165 ARG A O 1
ATOM 1182 N N . PHE A 1 166 ? -9.149 0.628 10.706 1.00 93.06 166 PHE A N 1
ATOM 1183 C CA . PHE A 1 166 ? -8.711 -0.081 11.895 1.00 93.06 166 PHE A CA 1
ATOM 1184 C C . PHE A 1 166 ? -9.378 0.543 13.121 1.00 93.06 166 PHE A C 1
ATOM 1186 O O . PHE A 1 166 ? -9.427 1.763 13.252 1.00 93.06 166 PHE A O 1
ATOM 1193 N N . GLU A 1 167 ? -9.903 -0.290 14.014 1.00 92.69 167 GLU A N 1
ATOM 1194 C CA . GLU A 1 167 ? -10.624 0.167 15.203 1.00 92.69 167 GLU A CA 1
ATOM 1195 C C . GLU A 1 167 ? -9.823 -0.111 16.469 1.00 92.69 167 GLU A C 1
ATOM 1197 O O . GLU A 1 167 ? -9.207 -1.163 16.614 1.00 92.69 167 GLU A O 1
ATOM 1202 N N . THR A 1 168 ? -9.882 0.800 17.433 1.00 95.75 168 THR A N 1
ATOM 1203 C CA . THR A 1 168 ? -9.348 0.573 18.779 1.00 95.75 168 THR A CA 1
ATOM 1204 C C . THR A 1 168 ? -10.488 0.683 19.778 1.00 95.75 168 THR A C 1
ATOM 1206 O O . THR A 1 168 ? -11.258 1.641 19.731 1.00 95.75 168 THR A O 1
ATOM 1209 N N . ARG A 1 169 ? -10.619 -0.300 20.674 1.00 95.75 169 ARG A N 1
ATOM 1210 C CA . ARG A 1 169 ? -11.747 -0.390 21.616 1.00 95.75 169 ARG A CA 1
ATOM 1211 C C . ARG A 1 169 ? -11.291 -0.671 23.038 1.00 95.75 169 ARG A C 1
ATOM 1213 O O . ARG A 1 169 ? -10.283 -1.338 23.247 1.00 95.75 169 ARG A O 1
ATOM 1220 N N . ALA A 1 170 ? -12.077 -0.224 24.007 1.00 96.12 170 ALA A N 1
ATOM 1221 C CA . ALA A 1 170 ? -11.945 -0.623 25.400 1.00 96.12 170 ALA A CA 1
ATOM 1222 C C . ALA A 1 170 ? -12.993 -1.693 25.724 1.00 96.12 170 ALA A C 1
ATOM 1224 O O . ALA A 1 170 ? -14.138 -1.599 25.283 1.00 96.12 170 ALA A O 1
ATOM 1225 N N . VAL A 1 171 ? -12.606 -2.718 26.480 1.00 95.06 171 VAL A N 1
ATOM 1226 C CA . VAL A 1 171 ? -13.517 -3.770 26.946 1.00 95.06 171 VAL A CA 1
ATOM 1227 C C . VAL A 1 171 ? -13.338 -4.002 28.438 1.00 95.06 171 VAL A C 1
ATOM 1229 O O . VAL A 1 171 ? -12.226 -3.903 28.958 1.00 95.06 171 VAL A O 1
ATOM 1232 N N . LEU A 1 172 ? -14.427 -4.345 29.122 1.00 92.62 172 LEU A N 1
ATOM 1233 C CA . LEU A 1 172 ? -14.359 -4.833 30.492 1.00 92.62 172 LEU A CA 1
ATOM 1234 C C . LEU A 1 172 ? -13.996 -6.311 30.484 1.00 92.62 172 LEU A C 1
ATOM 1236 O O . LEU A 1 172 ? -14.640 -7.126 29.825 1.00 92.62 172 LEU A O 1
ATOM 1240 N N . VAL A 1 173 ? -12.969 -6.650 31.246 1.00 88.62 173 VAL A N 1
ATOM 1241 C CA . VAL A 1 173 ? -12.558 -8.021 31.502 1.00 88.62 173 VAL A CA 1
ATOM 1242 C C . VAL A 1 173 ? -12.908 -8.312 32.952 1.00 88.62 173 VAL A C 1
ATOM 1244 O O . VAL A 1 173 ? -12.340 -7.720 33.874 1.00 88.62 173 VAL A O 1
ATOM 1247 N N . ALA A 1 174 ? -13.881 -9.201 33.152 1.00 78.31 174 ALA A N 1
ATOM 1248 C CA . ALA A 1 174 ? -14.166 -9.726 34.477 1.00 78.31 174 ALA A CA 1
ATOM 1249 C C . ALA A 1 174 ? -12.924 -10.476 34.967 1.00 78.31 174 ALA A C 1
ATOM 1251 O O . ALA A 1 174 ? -12.395 -11.334 34.255 1.00 78.31 174 ALA A O 1
ATOM 1252 N N . GLY A 1 175 ? -12.447 -10.134 36.164 1.00 61.78 175 GLY A N 1
ATOM 1253 C CA . GLY A 1 175 ? -11.347 -10.856 36.782 1.00 61.78 175 GLY A CA 1
ATOM 1254 C C . GLY A 1 175 ? -11.730 -12.325 36.920 1.00 61.78 175 GLY A C 1
ATOM 1255 O O . GLY A 1 175 ? -12.689 -12.646 37.621 1.00 61.78 175 GLY A O 1
ATOM 1256 N N . ALA A 1 176 ? -10.998 -13.214 36.246 1.00 53.50 176 ALA A N 1
ATOM 1257 C CA . ALA A 1 176 ? -11.025 -14.618 36.615 1.00 53.50 176 ALA A CA 1
ATOM 1258 C C . ALA A 1 176 ? -10.646 -14.696 38.098 1.00 53.50 176 ALA A C 1
ATOM 1260 O O . ALA A 1 176 ? -9.678 -14.053 38.519 1.00 53.50 176 ALA A O 1
ATOM 1261 N N . GLU A 1 177 ? -11.429 -15.445 38.879 1.00 43.22 177 GLU A N 1
ATOM 1262 C CA . GLU A 1 177 ? -11.064 -15.818 40.242 1.00 43.22 177 GLU A CA 1
ATOM 1263 C C . GLU A 1 177 ? -9.593 -16.226 40.220 1.00 43.22 177 GLU A C 1
ATOM 1265 O O . GLU A 1 177 ? -9.195 -17.028 39.368 1.00 43.22 177 GLU A O 1
ATOM 1270 N N . ALA A 1 178 ? -8.779 -15.616 41.086 1.00 41.62 178 ALA A N 1
ATOM 1271 C CA . ALA A 1 178 ? -7.375 -15.960 41.202 1.00 41.62 178 ALA A CA 1
ATOM 1272 C C . ALA A 1 178 ? -7.302 -17.457 41.513 1.00 41.62 178 ALA A C 1
ATOM 1274 O O . ALA A 1 178 ? -7.443 -17.870 42.661 1.00 41.62 178 ALA A O 1
ATOM 1275 N N . THR A 1 179 ? -7.136 -18.282 40.480 1.00 36.69 179 THR A N 1
ATOM 1276 C CA . THR A 1 179 ? -6.873 -19.699 40.663 1.00 36.69 179 THR A CA 1
ATOM 1277 C C . THR A 1 179 ? -5.528 -19.706 41.366 1.00 36.69 179 THR A C 1
ATOM 1279 O O . THR A 1 179 ? -4.584 -19.143 40.800 1.00 36.69 179 THR A O 1
ATOM 1282 N N . PRO A 1 180 ? -5.424 -20.210 42.609 1.00 40.97 180 PRO A N 1
ATOM 1283 C CA . PRO A 1 180 ? -4.165 -20.175 43.321 1.00 40.97 180 PRO A CA 1
ATOM 1284 C C . PRO A 1 180 ? -3.157 -20.902 42.443 1.00 40.97 180 PRO A C 1
ATOM 1286 O O . PRO A 1 180 ? -3.291 -22.100 42.191 1.00 40.97 180 PRO A O 1
ATOM 1289 N N . ALA A 1 181 ? -2.209 -20.137 41.899 1.00 41.75 181 ALA A N 1
ATOM 1290 C CA . ALA A 1 181 ? -1.120 -20.672 41.117 1.00 41.75 181 ALA A CA 1
ATOM 1291 C C . ALA A 1 181 ? -0.492 -21.775 41.961 1.00 41.75 181 ALA A C 1
ATOM 1293 O O . ALA A 1 181 ? -0.107 -21.539 43.109 1.00 41.75 181 ALA A O 1
ATOM 1294 N N . THR A 1 182 ? -0.468 -22.988 41.415 1.00 33.59 182 THR A N 1
ATOM 1295 C CA . THR A 1 182 ? 0.139 -24.157 42.030 1.00 33.59 182 THR A CA 1
ATOM 1296 C C . THR A 1 182 ? 1.562 -23.787 42.423 1.00 33.59 182 THR A C 1
ATOM 1298 O O . THR A 1 182 ? 2.448 -23.673 41.577 1.00 33.59 182 THR A O 1
ATOM 1301 N N . ALA A 1 183 ? 1.756 -23.531 43.714 1.00 34.56 183 ALA A N 1
ATOM 1302 C CA . ALA A 1 183 ? 3.044 -23.245 44.301 1.00 34.56 183 ALA A CA 1
ATOM 1303 C C . ALA A 1 183 ? 3.914 -24.496 44.150 1.00 34.56 183 ALA A C 1
ATOM 1305 O O . ALA A 1 183 ? 3.832 -25.433 44.944 1.00 34.56 183 ALA A O 1
ATOM 1306 N N . ALA A 1 184 ? 4.745 -24.519 43.111 1.00 36.56 184 ALA A N 1
ATOM 1307 C CA . ALA A 1 184 ? 5.891 -25.404 43.055 1.00 36.56 184 ALA A CA 1
ATOM 1308 C C . ALA A 1 184 ? 6.933 -24.882 44.055 1.00 36.56 184 ALA A C 1
ATOM 1310 O O . ALA A 1 184 ? 7.727 -23.993 43.770 1.00 36.56 184 ALA A O 1
ATOM 1311 N N . THR A 1 185 ? 6.827 -25.414 45.269 1.00 35.47 185 THR A N 1
ATOM 1312 C CA . THR A 1 185 ? 7.916 -25.849 46.147 1.00 35.47 185 THR A CA 1
ATOM 1313 C C . THR A 1 185 ? 9.234 -25.073 46.055 1.00 35.47 185 THR A C 1
ATOM 1315 O O . THR A 1 185 ? 10.125 -25.404 45.282 1.00 35.47 185 THR A O 1
ATOM 1318 N N . THR A 1 186 ? 9.451 -24.165 47.003 1.00 30.50 186 THR A N 1
ATOM 1319 C CA . THR A 1 186 ? 10.701 -24.160 47.779 1.00 30.50 186 THR A CA 1
ATOM 1320 C C . THR A 1 186 ? 10.351 -23.819 49.220 1.00 30.50 186 THR A C 1
ATOM 1322 O O . THR A 1 186 ? 9.992 -22.691 49.543 1.00 30.50 186 THR A O 1
ATOM 1325 N N . ALA A 1 187 ? 10.382 -24.835 50.076 1.00 35.34 187 ALA A N 1
ATOM 1326 C CA . ALA A 1 187 ? 10.222 -24.685 51.509 1.00 35.34 187 ALA A CA 1
ATOM 1327 C C . ALA A 1 187 ? 11.586 -24.380 52.141 1.00 35.34 187 ALA A C 1
ATOM 1329 O O . ALA A 1 187 ? 12.493 -25.196 52.011 1.00 35.34 187 ALA A O 1
ATOM 1330 N N . THR A 1 188 ? 11.680 -23.269 52.878 1.00 32.06 188 THR A N 1
ATOM 1331 C CA . THR A 1 188 ? 12.589 -23.129 54.026 1.00 32.06 188 THR A CA 1
ATOM 1332 C C . THR A 1 188 ? 11.878 -22.336 55.130 1.00 32.06 188 THR A C 1
ATOM 1334 O O . THR A 1 188 ? 11.697 -21.128 55.041 1.00 32.06 188 THR A O 1
ATOM 1337 N N . THR A 1 189 ? 11.419 -23.091 56.128 1.00 34.19 189 THR A N 1
ATOM 1338 C CA . THR A 1 189 ? 11.158 -22.816 57.554 1.00 34.19 189 THR A CA 1
ATOM 1339 C C . THR A 1 189 ? 11.236 -21.373 58.088 1.00 34.19 189 THR A C 1
ATOM 1341 O O . THR A 1 189 ? 12.323 -20.811 58.145 1.00 34.19 189 THR A O 1
ATOM 1344 N N . ALA A 1 190 ? 10.134 -20.872 58.677 1.00 31.56 190 ALA A N 1
ATOM 1345 C CA . ALA A 1 190 ? 10.079 -20.439 60.089 1.00 31.56 190 ALA A CA 1
ATOM 1346 C C . ALA A 1 190 ? 8.652 -20.068 60.562 1.00 31.56 190 ALA A C 1
ATOM 1348 O O . ALA A 1 190 ? 7.920 -19.315 59.931 1.00 31.56 190 ALA A O 1
ATOM 1349 N N . THR A 1 191 ? 8.313 -20.632 61.719 1.00 35.91 191 THR A N 1
ATOM 1350 C CA . THR A 1 191 ? 7.150 -20.486 62.606 1.00 35.91 191 THR A CA 1
ATOM 1351 C C . THR A 1 191 ? 6.751 -19.041 62.939 1.00 35.91 191 THR A C 1
ATOM 1353 O O . THR A 1 191 ? 7.617 -18.253 63.304 1.00 35.91 191 THR A O 1
ATOM 1356 N N . THR A 1 192 ? 5.448 -18.714 62.927 1.00 32.97 192 THR A N 1
ATOM 1357 C CA . THR A 1 192 ? 4.609 -18.272 64.081 1.00 32.97 192 THR A CA 1
ATOM 1358 C C . THR A 1 192 ? 3.199 -17.924 63.575 1.00 32.97 192 THR A C 1
ATOM 1360 O O . THR A 1 192 ? 3.039 -17.320 62.520 1.00 32.97 192 THR A O 1
ATOM 1363 N N . GLY A 1 193 ? 2.168 -18.373 64.296 1.00 42.38 193 GLY A N 1
ATOM 1364 C CA . GLY A 1 193 ? 0.773 -18.312 63.870 1.00 42.38 193 GLY A CA 1
ATOM 1365 C C . GLY A 1 193 ? 0.139 -16.918 63.874 1.00 42.38 193 GLY A C 1
ATOM 1366 O O . GLY A 1 193 ? 0.321 -16.139 64.802 1.00 42.38 193 GLY A O 1
ATOM 1367 N N . ALA A 1 194 ? -0.689 -16.677 62.858 1.00 33.75 194 ALA A N 1
ATOM 1368 C CA . ALA A 1 194 ? -1.874 -15.829 62.906 1.00 33.75 194 ALA A CA 1
ATOM 1369 C C . ALA A 1 194 ? -2.787 -16.246 61.743 1.00 33.75 194 ALA A C 1
ATOM 1371 O O . ALA A 1 194 ? -2.389 -16.186 60.581 1.00 33.75 194 ALA A O 1
ATOM 1372 N N . SER A 1 195 ? -4.006 -16.698 62.040 1.00 40.72 195 SER A N 1
ATOM 1373 C CA . SER A 1 195 ? -5.047 -16.903 61.033 1.00 40.72 195 SER A CA 1
ATOM 1374 C C . SER A 1 195 ? -5.546 -15.537 60.555 1.00 40.72 195 SER A C 1
ATOM 1376 O O . SER A 1 195 ? -6.544 -15.021 61.056 1.00 40.72 195 SER A O 1
ATOM 1378 N N . ALA A 1 196 ? -4.823 -14.923 59.618 1.00 40.25 196 ALA A N 1
ATOM 1379 C CA . ALA A 1 196 ? -5.347 -13.805 58.851 1.00 40.25 196 ALA A CA 1
ATOM 1380 C C . ALA A 1 196 ? -6.359 -14.381 57.859 1.00 40.25 196 ALA A C 1
ATOM 1382 O O . ALA A 1 196 ? -6.006 -15.193 57.004 1.00 40.25 196 ALA A O 1
ATOM 1383 N N . GLY A 1 197 ? -7.630 -14.014 58.022 1.00 35.84 197 GLY A N 1
ATOM 1384 C CA . GLY A 1 197 ? -8.668 -14.361 57.064 1.00 35.84 197 GLY A CA 1
ATOM 1385 C C . GLY A 1 197 ? -8.218 -13.944 55.669 1.00 35.84 197 GLY A C 1
ATOM 1386 O O . GLY A 1 197 ? -7.916 -12.774 55.436 1.00 35.84 197 GLY A O 1
ATOM 1387 N N . VAL A 1 198 ? -8.148 -14.905 54.748 1.00 40.56 198 VAL A N 1
ATOM 1388 C CA . VAL A 1 198 ? -7.998 -14.607 53.327 1.00 40.56 198 VAL A CA 1
ATOM 1389 C C . VAL A 1 198 ? -9.331 -14.014 52.893 1.00 40.56 198 VAL A C 1
ATOM 1391 O O . VAL A 1 198 ? -10.245 -14.723 52.482 1.00 40.56 198 VAL A O 1
ATOM 1394 N N . SER A 1 199 ? -9.471 -12.701 53.065 1.00 43.78 199 SER A N 1
ATOM 1395 C CA . SER A 1 199 ? -10.459 -11.945 52.314 1.00 43.78 199 SER A CA 1
ATOM 1396 C C . SER A 1 199 ? -10.079 -12.135 50.855 1.00 43.78 199 SER A C 1
ATOM 1398 O O . SER A 1 199 ? -9.043 -11.627 50.425 1.00 43.78 199 SER A O 1
ATOM 1400 N N . ALA A 1 200 ? -10.871 -12.910 50.113 1.00 52.78 200 ALA A N 1
ATOM 1401 C CA . ALA A 1 200 ? -10.757 -12.949 48.666 1.00 52.78 200 ALA A CA 1
ATOM 1402 C C . ALA A 1 200 ? -10.766 -11.494 48.184 1.00 52.78 200 ALA A C 1
ATOM 1404 O O . ALA A 1 200 ? -11.688 -10.739 48.506 1.00 52.78 200 ALA A O 1
ATOM 1405 N N . ALA A 1 201 ? -9.687 -11.072 47.520 1.00 52.16 201 ALA A N 1
ATOM 1406 C CA . ALA A 1 201 ? -9.659 -9.759 46.901 1.00 52.16 201 ALA A CA 1
ATOM 1407 C C . ALA A 1 201 ? -10.887 -9.679 45.981 1.00 52.16 201 ALA A C 1
ATOM 1409 O O . ALA A 1 201 ? -11.141 -10.651 45.260 1.00 52.16 201 ALA A O 1
ATOM 1410 N N . PRO A 1 202 ? -11.675 -8.590 46.030 1.00 54.44 202 PRO A N 1
ATOM 1411 C CA . PRO A 1 202 ? -12.817 -8.461 45.138 1.00 54.44 202 PRO A CA 1
ATOM 1412 C C . PRO A 1 202 ? -12.322 -8.672 43.708 1.00 54.44 202 PRO A C 1
ATOM 1414 O O . PRO A 1 202 ? -11.229 -8.210 43.368 1.00 54.44 202 PRO A O 1
ATOM 1417 N N . ALA A 1 203 ? -13.089 -9.409 42.901 1.00 63.53 203 ALA A N 1
ATOM 1418 C CA . ALA A 1 203 ? -12.762 -9.615 41.497 1.00 63.53 203 ALA A CA 1
ATOM 1419 C C . ALA A 1 203 ? -12.509 -8.240 40.867 1.00 63.53 203 ALA A C 1
ATOM 1421 O O . ALA A 1 203 ? -13.417 -7.413 40.777 1.00 63.53 203 ALA A O 1
ATOM 1422 N N . GLN A 1 204 ? -11.249 -7.958 40.531 1.00 72.31 204 GLN A N 1
ATOM 1423 C CA . GLN A 1 204 ? -10.874 -6.650 40.020 1.00 72.31 204 GLN A CA 1
ATOM 1424 C C . GLN A 1 204 ? -11.413 -6.541 38.600 1.00 72.31 204 GLN A C 1
ATOM 1426 O O . GLN A 1 204 ? -10.948 -7.229 37.688 1.00 72.31 204 GLN A O 1
ATOM 1431 N N . THR A 1 205 ? -12.413 -5.686 38.416 1.00 80.94 205 THR A N 1
ATOM 1432 C CA . THR A 1 205 ? -12.873 -5.298 37.088 1.00 80.94 205 THR A CA 1
ATOM 1433 C C . THR A 1 205 ? -11.733 -4.568 36.392 1.00 80.94 205 THR A C 1
ATOM 1435 O O . THR A 1 205 ? -11.297 -3.511 36.843 1.00 80.94 205 THR A O 1
ATOM 1438 N N . THR A 1 206 ? -11.227 -5.150 35.309 1.00 91.00 206 THR A N 1
ATOM 1439 C CA . THR A 1 206 ? -10.122 -4.579 34.535 1.00 91.00 206 THR A CA 1
ATOM 1440 C C . THR A 1 206 ? -10.660 -4.027 33.222 1.00 91.00 206 THR A C 1
ATOM 1442 O O . THR A 1 206 ? -11.494 -4.661 32.579 1.00 91.00 206 THR A O 1
ATOM 1445 N N . ILE A 1 207 ? -10.169 -2.864 32.796 1.00 92.50 207 ILE A N 1
ATOM 1446 C CA . ILE A 1 207 ? -10.420 -2.330 31.453 1.00 92.50 207 ILE A CA 1
ATOM 1447 C C . ILE A 1 207 ? -9.223 -2.697 30.579 1.00 92.50 207 ILE A C 1
ATOM 1449 O O . ILE A 1 207 ? -8.093 -2.322 30.887 1.00 92.50 207 ILE A O 1
ATOM 1453 N N . ALA A 1 208 ? -9.464 -3.415 29.486 1.00 94.31 208 ALA A N 1
ATOM 1454 C CA . ALA A 1 208 ? -8.445 -3.735 28.497 1.00 94.31 208 ALA A CA 1
ATOM 1455 C C . ALA A 1 208 ? -8.617 -2.862 27.250 1.00 94.31 208 ALA A C 1
ATOM 1457 O O . ALA A 1 208 ? -9.705 -2.796 26.675 1.00 94.31 208 ALA A O 1
ATOM 1458 N N . LEU A 1 209 ? -7.526 -2.230 26.812 1.00 95.19 209 LEU A N 1
ATOM 1459 C CA . LEU A 1 209 ? -7.452 -1.559 25.518 1.00 95.19 209 LEU A CA 1
ATOM 1460 C C . LEU A 1 209 ? -7.049 -2.579 24.451 1.00 95.19 209 LEU A C 1
ATOM 1462 O O . LEU A 1 209 ? -5.960 -3.148 24.495 1.00 95.19 209 LEU A O 1
ATOM 1466 N N . VAL A 1 210 ? -7.931 -2.805 23.487 1.00 96.81 210 VAL A N 1
ATOM 1467 C CA . VAL A 1 210 ? -7.708 -3.708 22.360 1.00 96.81 210 VAL A CA 1
ATOM 1468 C C . VAL A 1 210 ? -7.385 -2.862 21.135 1.00 96.81 210 VAL A C 1
ATOM 1470 O O . VAL A 1 210 ? -8.274 -2.237 20.553 1.00 96.81 210 VAL A O 1
ATOM 1473 N N . ALA A 1 211 ? -6.108 -2.841 20.755 1.00 94.50 211 ALA A N 1
ATOM 1474 C CA . ALA A 1 211 ? -5.649 -2.204 19.527 1.00 94.50 211 ALA A CA 1
ATOM 1475 C C . ALA A 1 211 ? -6.020 -3.068 18.314 1.00 94.50 211 ALA A C 1
ATOM 1477 O O . ALA A 1 211 ? -5.659 -4.243 18.259 1.00 94.50 211 ALA A O 1
ATOM 1478 N N . GLY A 1 212 ? -6.713 -2.489 17.334 1.00 94.81 212 GLY A N 1
ATOM 1479 C CA . GLY A 1 212 ? -7.027 -3.152 16.063 1.00 94.81 212 GLY A CA 1
ATOM 1480 C C . GLY A 1 212 ? -6.147 -2.710 14.899 1.00 94.81 212 GLY A C 1
ATOM 1481 O O . GLY A 1 212 ? -6.502 -2.984 13.762 1.00 94.81 212 GLY A O 1
ATOM 1482 N N . GLY A 1 213 ? -5.016 -2.045 15.164 1.00 94.50 213 GLY A N 1
ATOM 1483 C CA . GLY A 1 213 ? -4.023 -1.679 14.142 1.00 94.50 213 GLY A CA 1
ATOM 1484 C C . GLY A 1 213 ? -4.059 -0.223 13.672 1.00 94.50 213 GLY A C 1
ATOM 1485 O O . GLY A 1 213 ? -3.352 0.121 12.726 1.00 94.50 213 GLY A O 1
ATOM 1486 N N . ASP A 1 214 ? -4.846 0.638 14.323 1.00 95.00 214 ASP A N 1
ATOM 1487 C CA . ASP A 1 214 ? -4.845 2.070 14.027 1.00 95.00 214 ASP A CA 1
ATOM 1488 C C . ASP A 1 214 ? -3.568 2.734 14.570 1.00 95.00 214 ASP A C 1
ATOM 1490 O O . ASP A 1 214 ? -3.431 2.986 15.768 1.00 95.00 214 ASP A O 1
ATOM 1494 N N . ASN A 1 215 ? -2.622 3.009 13.671 1.00 93.44 215 ASN A N 1
ATOM 1495 C CA . ASN A 1 215 ? -1.366 3.695 13.989 1.00 93.44 215 ASN A CA 1
ATOM 1496 C C . ASN A 1 215 ? -1.484 5.225 13.903 1.00 93.44 215 ASN A C 1
ATOM 1498 O O . ASN A 1 215 ? -0.479 5.924 14.033 1.00 93.44 215 ASN A O 1
ATOM 1502 N N . LEU A 1 216 ? -2.684 5.744 13.633 1.00 95.25 216 LEU A N 1
ATOM 1503 C CA . LEU A 1 216 ? -2.954 7.153 13.376 1.00 95.25 216 LEU A CA 1
ATOM 1504 C C . LEU A 1 216 ? -3.877 7.774 14.433 1.00 95.25 216 LEU A C 1
ATOM 1506 O O . LEU A 1 216 ? -4.381 8.867 14.202 1.00 95.25 216 LEU A O 1
ATOM 1510 N N . LEU A 1 217 ? -4.094 7.133 15.586 1.00 95.38 217 LEU A N 1
ATOM 1511 C CA . LEU A 1 217 ? -4.915 7.689 16.667 1.00 95.38 217 LEU A CA 1
ATOM 1512 C C . LEU A 1 217 ? -4.403 9.055 17.150 1.00 95.38 217 LEU A C 1
ATOM 1514 O O . LEU A 1 217 ? -3.214 9.239 17.419 1.00 95.38 217 LEU A O 1
ATOM 1518 N N . ALA A 1 218 ? -5.325 10.000 17.337 1.00 96.44 218 ALA A N 1
ATOM 1519 C CA . ALA A 1 218 ? -5.035 11.258 18.011 1.00 96.44 218 ALA A CA 1
ATOM 1520 C C . ALA A 1 218 ? -4.854 11.016 19.520 1.00 96.44 218 ALA A C 1
ATOM 1522 O O . ALA A 1 218 ? -5.568 10.194 20.102 1.00 96.44 218 ALA A O 1
ATOM 1523 N N . PRO A 1 219 ? -3.952 11.753 20.192 1.00 94.44 219 PRO A N 1
ATOM 1524 C CA . PRO A 1 219 ? -3.698 11.563 21.620 1.00 94.44 219 PRO A CA 1
ATOM 1525 C C . PRO A 1 219 ? -4.891 11.935 22.519 1.00 94.44 219 PRO A C 1
ATOM 1527 O O . PRO A 1 219 ? -5.018 11.380 23.605 1.00 94.44 219 PRO A O 1
ATOM 1530 N N . ASP A 1 220 ? -5.772 12.843 22.085 1.00 95.75 220 ASP A N 1
ATOM 1531 C CA . ASP A 1 220 ? -6.995 13.217 22.813 1.00 95.75 220 ASP A CA 1
ATOM 1532 C C . ASP A 1 220 ? -8.226 13.129 21.900 1.00 95.75 220 ASP A C 1
ATOM 1534 O O . ASP A 1 220 ? -8.701 12.025 21.648 1.00 95.75 220 ASP A O 1
ATOM 1538 N N . ARG A 1 221 ? -8.752 14.254 21.401 1.00 96.62 221 ARG A N 1
ATOM 1539 C CA . ARG A 1 221 ? -9.936 14.278 20.535 1.00 96.62 221 ARG A CA 1
ATOM 1540 C C . ARG A 1 221 ? -9.572 13.943 19.088 1.00 96.62 221 ARG A C 1
ATOM 1542 O O . ARG A 1 221 ? -8.584 14.463 18.571 1.00 96.62 221 ARG A O 1
ATOM 1549 N N . GLY A 1 222 ? -10.384 13.112 18.445 1.00 95.81 222 GLY A N 1
ATOM 1550 C CA . GLY A 1 222 ? -10.297 12.834 17.016 1.00 95.81 222 GLY A CA 1
ATOM 1551 C C . GLY A 1 222 ? -10.932 13.932 16.158 1.00 95.81 222 GLY A C 1
ATOM 1552 O O . GLY A 1 222 ? -11.775 14.707 16.621 1.00 95.81 222 GLY A O 1
ATOM 1553 N N . ASP A 1 223 ? -10.546 13.974 14.887 1.00 95.88 223 ASP A N 1
ATOM 1554 C CA . ASP A 1 223 ? -11.140 14.831 13.861 1.00 95.88 223 ASP A CA 1
ATOM 1555 C C . ASP A 1 223 ? -11.661 13.976 12.693 1.00 95.88 223 ASP A C 1
ATOM 1557 O O . ASP A 1 223 ? -10.857 13.469 11.909 1.00 95.88 223 ASP A O 1
ATOM 1561 N N . PRO A 1 224 ? -12.988 13.835 12.500 1.00 90.38 224 PRO A N 1
ATOM 1562 C CA . PRO A 1 224 ? -13.539 12.987 11.444 1.00 90.38 224 PRO A CA 1
ATOM 1563 C C . PRO A 1 224 ? -13.141 13.427 10.027 1.00 90.38 224 PRO A C 1
ATOM 1565 O O . PRO A 1 224 ? -13.222 12.600 9.113 1.00 90.38 224 PRO A O 1
ATOM 1568 N N . GLY A 1 225 ? -12.726 14.687 9.841 1.00 92.12 225 GLY A N 1
ATOM 1569 C CA . GLY A 1 225 ? -12.224 15.225 8.576 1.00 92.12 225 GLY A CA 1
ATOM 1570 C C . GLY A 1 225 ? -10.737 14.964 8.320 1.00 92.12 225 GLY A C 1
ATOM 1571 O O . GLY A 1 225 ? -10.268 15.230 7.213 1.00 92.12 225 GLY A O 1
ATOM 1572 N N . SER A 1 226 ? -9.999 14.436 9.300 1.00 92.12 226 SER A N 1
ATOM 1573 C CA . SER A 1 226 ? -8.574 14.132 9.180 1.00 92.12 226 SER A CA 1
ATOM 1574 C C . SER A 1 226 ? -8.327 12.644 8.934 1.00 92.12 226 SER A C 1
ATOM 1576 O O . SER A 1 226 ? -9.049 11.789 9.436 1.00 92.12 226 SER A O 1
ATOM 1578 N N . VAL A 1 227 ? -7.270 12.323 8.181 1.00 89.19 227 VAL A N 1
ATOM 1579 C CA . VAL A 1 227 ? -6.759 10.945 8.046 1.00 89.19 227 VAL A CA 1
ATOM 1580 C C . VAL A 1 227 ? -5.863 10.591 9.233 1.00 89.19 227 VAL A C 1
ATOM 1582 O O . VAL A 1 227 ? -5.963 9.504 9.791 1.00 89.19 227 VAL A O 1
ATOM 1585 N N . ILE A 1 228 ? -4.997 11.524 9.639 1.00 93.12 228 ILE A N 1
ATOM 1586 C CA . ILE A 1 228 ? -4.159 11.377 10.831 1.00 93.12 228 ILE A CA 1
ATOM 1587 C C . ILE A 1 228 ? -4.928 11.960 12.011 1.00 93.12 228 ILE A C 1
ATOM 1589 O O . ILE A 1 228 ? -5.239 13.149 12.027 1.00 93.12 228 ILE A O 1
ATOM 1593 N N . GLY A 1 229 ? -5.224 11.140 13.005 1.00 94.19 229 GLY A N 1
ATOM 1594 C CA . GLY A 1 229 ? -6.001 11.546 14.165 1.00 94.19 229 GLY A CA 1
ATOM 1595 C C . GLY A 1 229 ? -7.502 11.517 13.925 1.00 94.19 229 GLY A C 1
ATOM 1596 O O . GLY A 1 229 ? -8.220 12.286 14.556 1.00 94.19 229 GLY A O 1
ATOM 1597 N N . GLN A 1 230 ? -7.986 10.664 13.015 1.00 94.44 230 GLN A N 1
ATOM 1598 C CA . GLN A 1 230 ? -9.419 10.592 12.736 1.00 94.44 230 GLN A CA 1
ATOM 1599 C C . GLN A 1 230 ? -10.228 10.209 13.978 1.00 94.44 230 GLN A C 1
ATOM 1601 O O . GLN A 1 230 ? -11.248 10.823 14.296 1.00 94.44 230 GLN A O 1
ATOM 1606 N N . ALA A 1 231 ? -9.750 9.185 14.682 1.00 95.44 231 ALA A N 1
ATOM 1607 C CA . ALA A 1 231 ? -10.235 8.781 15.988 1.00 95.44 231 ALA A CA 1
ATOM 1608 C C . ALA A 1 231 ? -9.266 9.260 17.074 1.00 95.44 231 ALA A C 1
ATOM 1610 O O . ALA A 1 231 ? -8.063 9.400 16.840 1.00 95.44 231 ALA A O 1
ATOM 1611 N N . GLY A 1 232 ? -9.804 9.520 18.264 1.00 95.88 232 GLY A N 1
ATOM 1612 C CA . GLY A 1 232 ? -9.054 10.044 19.396 1.00 95.88 232 GLY A CA 1
ATOM 1613 C C . GLY A 1 232 ? -9.046 9.104 20.594 1.00 95.88 232 GLY A C 1
ATOM 1614 O O . GLY A 1 232 ? -10.086 8.572 20.989 1.00 95.88 232 GLY A O 1
ATOM 1615 N N . LEU A 1 233 ? -7.879 8.929 21.213 1.00 96.12 233 LEU A N 1
ATOM 1616 C CA . LEU A 1 233 ? -7.729 8.122 22.423 1.00 96.12 233 LEU A CA 1
ATOM 1617 C C . LEU A 1 233 ? -8.477 8.735 23.618 1.00 96.12 233 LEU A C 1
ATOM 1619 O O . LEU A 1 233 ? -9.035 8.011 24.442 1.00 96.12 233 LEU A O 1
ATOM 1623 N N . GLY A 1 234 ? -8.553 10.064 23.691 1.00 96.44 234 GLY A N 1
ATOM 1624 C CA . GLY A 1 234 ? -9.330 10.775 24.704 1.00 96.44 234 GLY A CA 1
ATOM 1625 C C . GLY A 1 234 ? -10.839 10.651 24.500 1.00 96.44 234 GLY A C 1
ATOM 1626 O O . GLY A 1 234 ? -11.580 10.561 25.480 1.00 96.44 234 GLY A O 1
ATOM 1627 N N . ASP A 1 235 ? -11.310 10.573 23.251 1.00 96.75 235 ASP A N 1
ATOM 1628 C CA . ASP A 1 235 ? -12.718 10.262 22.966 1.00 96.75 235 ASP A CA 1
ATOM 1629 C C . ASP A 1 235 ? -13.071 8.841 23.411 1.00 96.75 235 ASP A C 1
ATOM 1631 O O . ASP A 1 235 ? -14.093 8.644 24.070 1.00 96.75 235 ASP A O 1
ATOM 1635 N N . LEU A 1 236 ? -12.191 7.870 23.143 1.00 96.75 236 LEU A N 1
ATOM 1636 C CA . LEU A 1 236 ? -12.358 6.498 23.621 1.00 96.75 236 LEU A CA 1
ATOM 1637 C C . LEU A 1 236 ? -12.375 6.428 25.155 1.00 96.75 236 LEU A C 1
ATOM 1639 O O . LEU A 1 236 ? -13.220 5.741 25.729 1.00 96.75 236 LEU A O 1
ATOM 1643 N N . ALA A 1 237 ? -11.485 7.159 25.829 1.00 96.56 237 ALA A N 1
ATOM 1644 C CA . ALA A 1 237 ? -11.441 7.208 27.289 1.00 96.56 237 ALA A CA 1
ATOM 1645 C C . ALA A 1 237 ? -12.733 7.788 27.886 1.00 96.56 237 ALA A C 1
ATOM 1647 O O . ALA A 1 237 ? -13.299 7.201 28.808 1.00 96.56 237 ALA A O 1
ATOM 1648 N N . ARG A 1 238 ? -13.246 8.893 27.328 1.00 97.38 238 ARG A N 1
ATOM 1649 C CA . ARG A 1 238 ? -14.518 9.501 27.756 1.00 97.38 238 ARG A CA 1
ATOM 1650 C C . ARG A 1 238 ? -15.707 8.571 27.523 1.00 97.38 238 ARG A C 1
ATOM 1652 O O . ARG A 1 238 ? -16.527 8.412 28.421 1.00 97.38 238 ARG A O 1
ATOM 1659 N N . ALA A 1 239 ? -15.778 7.929 26.357 1.00 96.19 239 ALA A N 1
ATOM 1660 C CA . ALA A 1 239 ? -16.828 6.956 26.055 1.00 96.19 239 ALA A CA 1
ATOM 1661 C C . ALA A 1 239 ? -16.781 5.748 27.003 1.00 96.19 239 ALA A C 1
ATOM 1663 O O . ALA A 1 239 ? -17.820 5.271 27.449 1.00 96.19 239 ALA A O 1
ATOM 1664 N N . THR A 1 240 ? -15.576 5.289 27.352 1.00 96.06 240 THR A N 1
ATOM 1665 C CA . THR A 1 240 ? -15.384 4.199 28.317 1.00 96.06 240 THR A CA 1
ATOM 1666 C C . THR A 1 240 ? -15.850 4.610 29.708 1.00 96.06 240 THR A C 1
ATOM 1668 O O . THR A 1 240 ? -16.584 3.858 30.333 1.00 96.06 240 THR A O 1
ATOM 1671 N N . ALA A 1 241 ? -15.473 5.801 30.184 1.00 95.31 241 ALA A N 1
ATOM 1672 C CA . ALA A 1 241 ? -15.903 6.306 31.487 1.00 95.31 241 ALA A CA 1
ATOM 1673 C C . ALA A 1 241 ? -17.432 6.429 31.577 1.00 95.31 241 ALA A C 1
ATOM 1675 O O . ALA A 1 241 ? -18.020 5.935 32.531 1.00 95.31 241 ALA A O 1
ATOM 1676 N N . ALA A 1 242 ? -18.075 6.988 30.546 1.00 96.06 242 ALA A N 1
ATOM 1677 C CA . ALA A 1 242 ? -19.532 7.117 30.486 1.00 96.06 242 ALA A CA 1
ATOM 1678 C C . ALA A 1 242 ? -20.269 5.764 30.473 1.00 96.06 242 ALA A C 1
ATOM 1680 O O . ALA A 1 242 ? -21.420 5.693 30.880 1.00 96.06 242 ALA A O 1
ATOM 1681 N N . ALA A 1 243 ? -19.627 4.689 30.004 1.00 93.69 243 ALA A N 1
ATOM 1682 C CA . ALA A 1 243 ? -20.200 3.343 30.017 1.00 93.69 243 ALA A CA 1
ATOM 1683 C C . ALA A 1 243 ? -20.074 2.628 31.379 1.00 93.69 243 ALA A C 1
ATOM 1685 O O . ALA A 1 243 ? -20.576 1.512 31.521 1.00 93.69 243 ALA A O 1
ATOM 1686 N N . LEU A 1 244 ? -19.367 3.224 32.347 1.00 90.44 244 LEU A N 1
ATOM 1687 C CA . LEU A 1 244 ? -19.143 2.674 33.691 1.00 90.44 244 LEU A CA 1
ATOM 1688 C C . LEU A 1 244 ? -19.973 3.359 34.782 1.00 90.44 244 LEU A C 1
ATOM 1690 O O . LEU A 1 244 ? -19.946 2.894 35.922 1.00 90.44 244 LEU A O 1
ATOM 1694 N N . GLU A 1 245 ? -20.658 4.450 34.441 1.00 84.25 245 GLU A N 1
ATOM 1695 C CA . GLU A 1 245 ? -21.623 5.149 35.300 1.00 84.25 245 GLU A CA 1
ATOM 1696 C C . GLU A 1 245 ? -23.007 4.488 35.228 1.00 84.25 245 GLU A C 1
ATOM 1698 O O . GLU A 1 245 ? -23.651 4.382 36.298 1.00 84.25 245 GLU A O 1
#